Protein AF-0000000084726876 (afdb_homodimer)

Organism: NCBI:txid1227490

Foldseek 3Di:
DDPPAVVLCVLVVHDDWAWDDDDPFKTKTADPDDLDPLWMKMFTSDFDQELVPDPPVNVVVRVVVVVVSVVVCCVVPVAPDWDKDWDGDPPNPDHRGGIMIIDRDHPPSPDDDDDDDDDDDPVNVVVVVVVVVVVD/DDPPAVVLCVLVVHDDFAWDDDDPFKTKTADPDDLDPLWMKMFTSDFDQELVPDPPVNVVVRVVVVVVSLVVCCVVPVAPDWDKDWDGDPPNPDHRGGIMIIDRDHPPSPDDDDDDDDDDDPVNVVVVVVVVVVVD

Solvent-accessible surface area (backbone atoms only — not comparable to full-atom values): 14520 Å² total; per-residue (Å²): 120,51,94,90,33,73,64,43,34,44,64,72,70,36,77,92,64,36,58,50,44,77,58,92,46,19,39,27,26,45,42,62,53,25,52,42,77,75,20,26,36,40,24,50,56,59,80,35,61,40,57,65,78,39,58,68,70,51,38,50,39,34,53,52,48,48,28,52,50,51,54,8,44,40,72,59,63,62,50,60,28,39,38,37,37,36,56,26,52,85,72,55,68,89,67,80,50,31,50,34,42,38,32,53,31,50,99,81,56,74,66,46,75,47,64,64,60,43,79,52,53,68,68,59,40,45,54,50,21,50,49,29,38,73,52,97,119,52,94,90,33,72,64,42,34,44,65,73,70,36,76,93,64,37,59,48,47,74,57,91,46,19,39,29,27,47,42,62,54,25,51,41,78,75,20,26,37,37,25,50,57,60,78,36,61,41,57,64,80,38,59,66,71,52,39,50,40,34,53,50,48,49,29,51,50,50,53,7,43,40,72,59,63,62,51,61,28,38,38,38,38,36,56,25,51,84,73,55,68,88,66,80,50,31,49,35,42,38,32,51,31,52,98,82,58,73,68,45,72,47,64,66,62,42,78,53,53,68,68,59,40,45,53,51,22,50,49,28,38,74,51,96

InterPro domains:
  IPR001310 Histidine triad (HIT) protein [PR00332] (6-22)
  IPR001310 Histidine triad (HIT) protein [PR00332] (27-45)
  IPR001310 Histidine triad (HIT) protein [PR00332] (93-103)
  IPR001310 Histidine triad (HIT) protein [PTHR46648] (2-135)
  IPR011146 HIT-like domain [PF01230] (18-106)
  IPR011146 HIT-like domain [PS51084] (6-112)
  IPR036265 HIT-like superfamily [G3DSA:3.30.428.10] (1-136)
  IPR036265 HIT-like superfamily [SSF54197] (3-134)

Structure (mmCIF, N/CA/C/O backbone):
data_AF-0000000084726876-model_v1
#
loop_
_entity.id
_entity.type
_entity.pdbx_description
1 polymer 'Histidine triad (HIT) protein'
#
loop_
_atom_site.group_PDB
_atom_site.id
_atom_site.type_symbol
_atom_site.label_atom_id
_atom_site.label_alt_id
_atom_site.label_comp_id
_atom_site.label_asym_id
_atom_site.label_entity_id
_atom_site.label_seq_id
_atom_site.pdbx_PDB_ins_code
_atom_site.Cartn_x
_atom_site.Cartn_y
_atom_site.Cartn_z
_atom_site.occupancy
_atom_site.B_iso_or_equiv
_atom_site.auth_seq_id
_atom_site.auth_comp_id
_atom_site.auth_asym_id
_atom_site.auth_atom_id
_atom_site.pdbx_PDB_model_num
ATOM 1 N N . MET A 1 1 ? 15.859 -7.777 -17.469 1 83.38 1 MET A N 1
ATOM 2 C CA . MET A 1 1 ? 15.695 -8.922 -16.578 1 83.38 1 MET A CA 1
ATOM 3 C C . MET A 1 1 ? 17.031 -9.305 -15.945 1 83.38 1 MET A C 1
ATOM 5 O O . MET A 1 1 ? 18.078 -9.141 -16.562 1 83.38 1 MET A O 1
ATOM 9 N N . GLU A 1 2 ? 16.859 -9.727 -14.633 1 87.69 2 GLU A N 1
ATOM 10 C CA . GLU A 1 2 ? 18.062 -10.117 -13.914 1 87.69 2 GLU A CA 1
ATOM 11 C C . GLU A 1 2 ? 18.125 -11.625 -13.695 1 87.69 2 GLU A C 1
ATOM 13 O O . GLU A 1 2 ? 17.109 -12.25 -13.367 1 87.69 2 GLU A O 1
ATOM 18 N N . ALA A 1 3 ? 19.219 -12.328 -13.945 1 83.38 3 ALA A N 1
ATOM 19 C CA . ALA A 1 3 ? 19.391 -13.781 -13.977 1 83.38 3 ALA A CA 1
ATOM 20 C C . ALA A 1 3 ? 19.078 -14.398 -12.617 1 83.38 3 ALA A C 1
ATOM 22 O O . ALA A 1 3 ? 18.516 -15.492 -12.539 1 83.38 3 ALA A O 1
ATOM 23 N N . ASP A 1 4 ? 19.344 -13.711 -11.523 1 90.12 4 ASP A N 1
ATOM 24 C CA . ASP A 1 4 ? 19.156 -14.312 -10.203 1 90.12 4 ASP A CA 1
ATOM 25 C C . ASP A 1 4 ? 17.984 -13.672 -9.469 1 90.12 4 ASP A C 1
ATOM 27 O O . ASP A 1 4 ? 18 -13.562 -8.242 1 90.12 4 ASP A O 1
ATOM 31 N N . CYS A 1 5 ? 17.047 -13.383 -10.266 1 93.75 5 CYS A N 1
ATOM 32 C CA . CYS A 1 5 ? 15.828 -12.805 -9.688 1 93.75 5 CYS A CA 1
ATOM 33 C C . CYS A 1 5 ? 14.625 -13.703 -9.945 1 93.75 5 CYS A C 1
ATOM 35 O O . CYS A 1 5 ? 14.188 -13.844 -11.094 1 93.75 5 CYS A O 1
ATOM 37 N N . PRO A 1 6 ? 14.086 -14.336 -8.883 1 93.94 6 PRO A N 1
ATOM 38 C CA . PRO A 1 6 ? 12.977 -15.266 -9.07 1 93.94 6 PRO A CA 1
ATOM 39 C C . PRO A 1 6 ? 11.758 -14.617 -9.719 1 93.94 6 PRO A C 1
ATOM 41 O O . PRO A 1 6 ? 11.039 -15.266 -10.477 1 93.94 6 PRO A O 1
ATOM 44 N N . PHE A 1 7 ? 11.547 -13.383 -9.523 1 96.12 7 PHE A N 1
ATOM 45 C CA . PHE A 1 7 ? 10.391 -12.711 -10.102 1 96.12 7 PHE A CA 1
ATOM 46 C C . PHE A 1 7 ? 10.617 -12.422 -11.586 1 96.12 7 PHE A C 1
ATOM 48 O O . PHE A 1 7 ? 9.672 -12.469 -12.375 1 96.12 7 PHE A O 1
ATOM 55 N N . CYS A 1 8 ? 11.836 -12.102 -11.922 1 96.44 8 CYS A N 1
ATOM 56 C CA . CYS A 1 8 ? 12.148 -11.992 -13.344 1 96.44 8 CYS A CA 1
ATOM 57 C C . CYS A 1 8 ? 11.891 -13.312 -14.062 1 96.44 8 CYS A C 1
ATOM 59 O O . CYS A 1 8 ? 11.438 -13.32 -15.203 1 96.44 8 CYS A O 1
ATOM 61 N N . GLU A 1 9 ? 12.219 -14.359 -13.352 1 95.62 9 GLU A N 1
ATOM 62 C CA . GLU A 1 9 ? 11.969 -15.68 -13.93 1 95.62 9 GLU A CA 1
ATOM 63 C C . GLU A 1 9 ? 10.477 -15.898 -14.18 1 95.62 9 GLU A C 1
ATOM 65 O O . GLU A 1 9 ? 10.094 -16.422 -15.227 1 95.62 9 GLU A O 1
ATOM 70 N N . ILE A 1 10 ? 9.719 -15.531 -13.289 1 95.56 10 ILE A N 1
ATOM 71 C CA . ILE A 1 10 ? 8.273 -15.656 -13.414 1 95.56 10 ILE A CA 1
ATOM 72 C C . ILE A 1 10 ? 7.781 -14.812 -14.586 1 95.56 10 ILE A C 1
ATOM 74 O O . ILE A 1 10 ? 6.969 -15.266 -15.398 1 95.56 10 ILE A O 1
ATOM 78 N N . VAL A 1 11 ? 8.25 -13.57 -14.711 1 96.06 11 VAL A N 1
ATOM 79 C CA . VAL A 1 11 ? 7.859 -12.672 -15.797 1 96.06 11 VAL A CA 1
ATOM 80 C C . VAL A 1 11 ? 8.188 -13.312 -17.141 1 96.06 11 VAL A C 1
ATOM 82 O O . VAL A 1 11 ? 7.398 -13.227 -18.094 1 96.06 11 VAL A O 1
ATOM 85 N N . ALA A 1 12 ? 9.297 -13.992 -17.188 1 94.56 12 ALA A N 1
ATOM 86 C CA . ALA A 1 12 ? 9.773 -14.586 -18.438 1 94.56 12 ALA A CA 1
ATOM 87 C C . ALA A 1 12 ? 9.039 -15.883 -18.734 1 94.56 12 ALA A C 1
ATOM 89 O O . ALA A 1 12 ? 9.266 -16.5 -19.781 1 94.56 12 ALA A O 1
ATOM 90 N N . GLY A 1 13 ? 8.141 -16.234 -17.922 1 90.12 13 GLY A N 1
ATOM 91 C CA . GLY A 1 13 ? 7.383 -17.453 -18.125 1 90.12 13 GLY A CA 1
ATOM 92 C C . GLY A 1 13 ? 8.031 -18.672 -17.516 1 90.12 13 GLY A C 1
ATOM 93 O O . GLY A 1 13 ? 7.602 -19.797 -17.766 1 90.12 13 GLY A O 1
ATOM 94 N N . GLY A 1 14 ? 9.102 -18.297 -16.844 1 81.69 14 GLY A N 1
ATOM 95 C CA . GLY A 1 14 ? 9.766 -19.359 -16.094 1 81.69 14 GLY A CA 1
ATOM 96 C C . GLY A 1 14 ? 9.32 -19.438 -14.656 1 81.69 14 GLY A C 1
ATOM 97 O O . GLY A 1 14 ? 8.688 -18.516 -14.133 1 81.69 14 GLY A O 1
ATOM 98 N N . GLY A 1 15 ? 9.297 -20.641 -14.031 1 79.81 15 GLY A N 1
ATOM 99 C CA . GLY A 1 15 ? 8.938 -20.844 -12.633 1 79.81 15 GLY A CA 1
ATOM 100 C C . GLY A 1 15 ? 7.527 -21.359 -12.445 1 79.81 15 GLY A C 1
ATOM 101 O O . GLY A 1 15 ? 6.75 -21.438 -13.406 1 79.81 15 GLY A O 1
ATOM 102 N N . ASP A 1 16 ? 7.309 -21.688 -11.219 1 86.5 16 ASP A N 1
ATOM 103 C CA . ASP A 1 16 ? 6.004 -22.25 -10.867 1 86.5 16 ASP A CA 1
ATOM 104 C C . ASP A 1 16 ? 5.156 -21.219 -10.117 1 86.5 16 ASP A C 1
ATOM 106 O O . ASP A 1 16 ? 5.273 -21.078 -8.898 1 86.5 16 ASP A O 1
ATOM 110 N N . ALA A 1 17 ? 4.617 -20.234 -10.852 1 93.94 17 ALA A N 1
ATOM 111 C CA . ALA A 1 17 ? 3.748 -19.266 -10.195 1 93.94 17 ALA A CA 1
ATOM 112 C C . ALA A 1 17 ? 2.301 -19.422 -10.648 1 93.94 17 ALA A C 1
ATOM 114 O O . ALA A 1 17 ? 2.039 -19.641 -11.836 1 93.94 17 ALA A O 1
ATOM 115 N N . ALA A 1 18 ? 1.41 -19.438 -9.734 1 97.06 18 ALA A N 1
ATOM 116 C CA . ALA A 1 18 ? -0.014 -19.422 -10.055 1 97.06 18 ALA A CA 1
ATOM 117 C C . ALA A 1 18 ? -0.471 -18.031 -10.445 1 97.06 18 ALA A C 1
ATOM 119 O O . ALA A 1 18 ? -0.991 -17.281 -9.609 1 97.06 18 ALA A O 1
ATOM 120 N N . GLU A 1 19 ? -0.332 -17.766 -11.719 1 97.25 19 GLU A N 1
ATOM 121 C CA . GLU A 1 19 ? -0.628 -16.422 -12.242 1 97.25 19 GLU A CA 1
ATOM 122 C C . GLU A 1 19 ? -2.131 -16.172 -12.281 1 97.25 19 GLU A C 1
ATOM 124 O O . GLU A 1 19 ? -2.906 -17.047 -12.656 1 97.25 19 GLU A O 1
ATOM 129 N N . VAL A 1 20 ? -2.488 -14.922 -11.969 1 98.06 20 VAL A N 1
ATOM 130 C CA . VAL A 1 20 ? -3.918 -14.625 -11.953 1 98.06 20 VAL A CA 1
ATOM 131 C C . VAL A 1 20 ? -4.223 -13.461 -12.891 1 98.06 20 VAL A C 1
ATOM 133 O O . VAL A 1 20 ? -5.383 -13.227 -13.242 1 98.06 20 VAL A O 1
ATOM 136 N N . TYR A 1 21 ? -3.273 -12.758 -13.281 1 97.75 21 TYR A N 1
ATOM 137 C CA . TYR A 1 21 ? -3.475 -11.602 -14.141 1 97.75 21 TYR A CA 1
ATOM 138 C C . TYR A 1 21 ? -2.166 -11.172 -14.797 1 97.75 21 TYR A C 1
ATOM 140 O O . TYR A 1 21 ? -1.102 -11.25 -14.18 1 97.75 21 TYR A O 1
ATOM 148 N N . ARG A 1 22 ? -2.293 -10.68 -16.078 1 97.06 22 ARG A N 1
ATOM 149 C CA . AR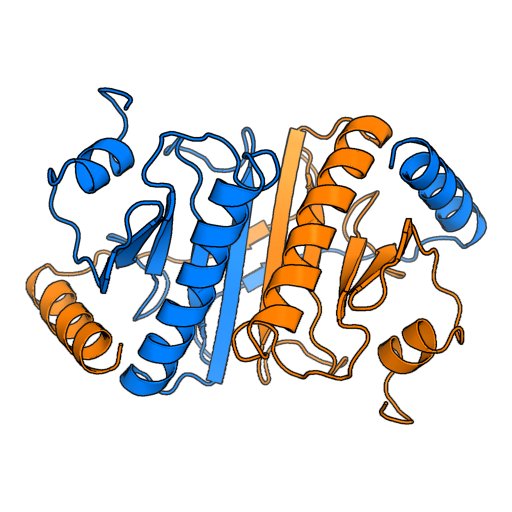G A 1 22 ? -1.098 -10.203 -16.781 1 97.06 22 ARG A CA 1
ATOM 150 C C . ARG A 1 22 ? -1.449 -9.125 -17.797 1 97.06 22 ARG A C 1
ATOM 152 O O . ARG A 1 22 ? -2.455 -9.234 -18.5 1 97.06 22 ARG A O 1
ATOM 159 N N . THR A 1 23 ? -0.717 -8.117 -17.812 1 96.62 23 THR A N 1
ATOM 160 C CA . THR A 1 23 ? -0.646 -7.145 -18.906 1 96.62 23 THR A CA 1
ATOM 161 C C . THR A 1 23 ? 0.78 -7.023 -19.422 1 96.62 23 THR A C 1
ATOM 163 O O . THR A 1 23 ? 1.676 -7.742 -18.984 1 96.62 23 THR A O 1
ATOM 166 N N . ASP A 1 24 ? 0.979 -6.121 -20.375 1 96.31 24 ASP A N 1
ATOM 167 C CA . ASP A 1 24 ? 2.324 -5.898 -20.906 1 96.31 24 ASP A CA 1
ATOM 168 C C . ASP A 1 24 ? 3.248 -5.34 -19.828 1 96.31 24 ASP A C 1
ATOM 170 O O . ASP A 1 24 ? 4.457 -5.586 -19.844 1 96.31 24 ASP A O 1
ATOM 174 N N . GLU A 1 25 ? 2.736 -4.699 -18.797 1 96.81 25 GLU A N 1
ATOM 175 C CA . GLU A 1 25 ? 3.58 -3.924 -17.891 1 96.81 25 GLU A CA 1
ATOM 176 C C . GLU A 1 25 ? 3.518 -4.477 -16.469 1 96.81 25 GLU A C 1
ATOM 178 O O . GLU A 1 25 ? 4.328 -4.105 -15.617 1 96.81 25 GLU A O 1
ATOM 183 N N . ALA A 1 26 ? 2.562 -5.379 -16.188 1 97.62 26 ALA A N 1
ATOM 184 C CA . ALA A 1 26 ? 2.412 -5.902 -14.836 1 97.62 26 ALA A CA 1
ATOM 185 C C . ALA A 1 26 ? 1.937 -7.352 -14.859 1 97.62 26 ALA A C 1
ATOM 187 O O . ALA A 1 26 ? 1.205 -7.758 -15.766 1 97.62 26 ALA A O 1
ATOM 188 N N . VAL A 1 27 ? 2.395 -8.062 -13.867 1 97.81 27 VAL A N 1
ATOM 189 C CA . VAL A 1 27 ? 1.917 -9.43 -13.672 1 97.81 27 VAL A CA 1
ATOM 190 C C . VAL A 1 27 ? 1.547 -9.648 -12.211 1 97.81 27 VAL A C 1
ATOM 192 O O . VAL A 1 27 ? 2.162 -9.062 -11.312 1 97.81 27 VAL A O 1
ATOM 195 N N . ALA A 1 28 ? 0.474 -10.422 -12.016 1 98.31 28 ALA A N 1
ATOM 196 C CA . ALA A 1 28 ? 0.017 -10.789 -10.68 1 98.31 28 ALA A CA 1
ATOM 197 C C . ALA A 1 28 ? -0.039 -12.305 -10.508 1 98.31 28 ALA A C 1
ATOM 199 O O . ALA A 1 28 ? -0.45 -13.016 -11.43 1 98.31 28 ALA A O 1
ATOM 200 N N . PHE A 1 29 ? 0.391 -12.789 -9.359 1 98.31 29 PHE A N 1
ATOM 201 C CA . PHE A 1 29 ? 0.394 -14.219 -9.07 1 98.31 29 PHE A CA 1
ATOM 202 C C . PHE A 1 29 ? 0.268 -14.469 -7.574 1 98.31 29 PHE A C 1
ATOM 204 O O . PHE A 1 29 ? 0.587 -13.594 -6.766 1 98.31 29 PHE A O 1
ATOM 211 N N . LEU A 1 30 ? -0.229 -15.695 -7.246 1 98.25 30 LEU A N 1
ATOM 212 C CA . LEU A 1 30 ? -0.369 -16.047 -5.836 1 98.25 30 LEU A CA 1
ATOM 213 C C . LEU A 1 30 ? 0.997 -16.234 -5.184 1 98.25 30 LEU A C 1
ATOM 215 O O . LEU A 1 30 ? 1.896 -16.828 -5.777 1 98.25 30 LEU A O 1
ATOM 219 N N . ASP A 1 31 ? 1.152 -15.648 -3.984 1 97.06 31 ASP A N 1
ATOM 220 C CA . ASP A 1 31 ? 2.393 -15.867 -3.246 1 97.06 31 ASP A CA 1
ATOM 221 C C . ASP A 1 31 ? 2.59 -17.344 -2.932 1 97.06 31 ASP A C 1
ATOM 223 O O . ASP A 1 31 ? 1.649 -18.031 -2.523 1 97.06 31 ASP A O 1
ATOM 227 N N . ALA A 1 32 ? 3.768 -17.781 -3.107 1 95.31 32 ALA A N 1
ATOM 228 C CA . ALA A 1 32 ? 4.074 -19.188 -2.852 1 95.31 32 ALA A CA 1
ATOM 229 C C . ALA A 1 32 ? 4.027 -19.484 -1.357 1 95.31 32 ALA A C 1
ATOM 231 O O . ALA A 1 32 ? 3.824 -20.641 -0.962 1 95.31 32 ALA A O 1
ATOM 232 N N . SER A 1 33 ? 4.277 -18.562 -0.51 1 95.25 33 SER A N 1
ATOM 233 C CA . SER A 1 33 ? 4.199 -18.641 0.945 1 95.25 33 SER A CA 1
ATOM 234 C C . SER A 1 33 ? 3.24 -17.594 1.506 1 95.25 33 SER A C 1
ATOM 236 O O . SER A 1 33 ? 3.648 -16.719 2.26 1 95.25 33 SER A O 1
ATOM 238 N N . PRO A 1 34 ? 1.946 -17.828 1.29 1 96.75 34 PRO A N 1
ATOM 239 C CA . PRO A 1 34 ? 0.954 -16.797 1.603 1 96.75 34 PRO A CA 1
ATOM 240 C C . PRO A 1 34 ? 0.721 -16.641 3.104 1 96.75 34 PRO A C 1
ATOM 242 O O . PRO A 1 34 ? 0.811 -17.625 3.852 1 96.75 34 PRO A O 1
ATOM 245 N N . ALA A 1 35 ? 0.502 -15.375 3.48 1 95.94 35 ALA A N 1
ATOM 246 C CA . ALA A 1 35 ? 0.075 -15.094 4.848 1 95.94 35 ALA A CA 1
ATOM 247 C C . ALA A 1 35 ? -1.397 -15.438 5.047 1 95.94 35 ALA A C 1
ATOM 249 O O . ALA A 1 35 ? -1.815 -15.797 6.148 1 95.94 35 ALA A O 1
ATOM 250 N N . VAL A 1 36 ? -2.158 -15.273 4.031 1 96 36 VAL A N 1
ATOM 251 C CA . VAL A 1 36 ? -3.588 -15.562 4.02 1 96 36 VAL A CA 1
ATOM 252 C C . VAL A 1 36 ? -3.986 -16.141 2.662 1 96 36 VAL A C 1
ATOM 254 O O . VAL A 1 36 ? -3.264 -15.977 1.676 1 96 36 VAL A O 1
ATOM 257 N N . ASP A 1 37 ? -5.148 -16.766 2.684 1 94.38 37 ASP A N 1
ATOM 258 C CA . ASP A 1 37 ? -5.672 -17.266 1.414 1 94.38 37 ASP A CA 1
ATOM 259 C C . ASP A 1 37 ? -5.871 -16.125 0.418 1 94.38 37 ASP A C 1
ATOM 261 O O . ASP A 1 37 ? -6.477 -15.102 0.75 1 94.38 37 ASP A O 1
ATOM 265 N N . GLY A 1 38 ? -5.34 -16.281 -0.803 1 96.94 38 GLY A N 1
ATOM 266 C CA . GLY A 1 38 ? -5.504 -15.281 -1.841 1 96.94 38 GLY A CA 1
ATOM 267 C C . GLY A 1 38 ? -4.414 -14.227 -1.834 1 96.94 38 GLY A C 1
ATOM 268 O O . GLY A 1 38 ? -4.41 -13.32 -2.674 1 96.94 38 GLY A O 1
ATOM 269 N N . HIS A 1 39 ? -3.465 -14.352 -0.834 1 98.06 39 HIS A N 1
ATOM 270 C CA . HIS A 1 39 ? -2.32 -13.445 -0.837 1 98.06 39 HIS A CA 1
ATOM 271 C C . HIS A 1 39 ? -1.664 -13.391 -2.213 1 98.06 39 HIS A C 1
ATOM 273 O O . HIS A 1 39 ? -1.083 -14.383 -2.666 1 98.06 39 HIS A O 1
ATOM 279 N N . THR A 1 40 ? -1.772 -12.242 -2.834 1 98 40 THR A N 1
ATOM 280 C CA . THR A 1 40 ? -1.324 -12.07 -4.211 1 98 40 THR A CA 1
ATOM 281 C C . THR A 1 40 ? -0.213 -11.023 -4.289 1 98 40 THR A C 1
ATOM 283 O O . THR A 1 40 ? -0.275 -9.992 -3.619 1 98 40 THR A O 1
ATOM 286 N N . LEU A 1 41 ? 0.77 -11.328 -5.137 1 97.94 41 LEU A N 1
ATOM 287 C CA . LEU A 1 41 ? 1.825 -10.367 -5.449 1 97.94 41 LEU A CA 1
ATOM 288 C C . LEU A 1 41 ? 1.614 -9.766 -6.832 1 97.94 41 LEU A C 1
ATOM 290 O O . LEU A 1 41 ? 1.289 -10.477 -7.785 1 97.94 41 LEU A O 1
ATOM 294 N N . VAL A 1 42 ? 1.713 -8.438 -6.922 1 98.12 42 VAL A N 1
ATOM 295 C CA . VAL A 1 42 ? 1.688 -7.723 -8.195 1 98.12 42 VAL A CA 1
ATOM 296 C C . VAL A 1 42 ? 3.051 -7.082 -8.453 1 98.12 42 VAL A C 1
ATOM 298 O O . VAL A 1 42 ? 3.578 -6.363 -7.602 1 98.12 42 VAL A O 1
ATOM 301 N N . ILE A 1 43 ? 3.602 -7.359 -9.648 1 98 43 ILE A N 1
ATOM 302 C CA . ILE A 1 43 ? 4.957 -6.895 -9.938 1 98 43 ILE A CA 1
ATOM 303 C C . ILE A 1 43 ? 5.008 -6.27 -11.328 1 98 43 ILE A C 1
ATOM 305 O O . ILE A 1 43 ? 4.199 -6.605 -12.195 1 98 43 ILE A O 1
ATOM 309 N N . PRO A 1 44 ? 5.918 -5.25 -11.531 1 97.88 44 PRO A N 1
ATOM 310 C CA . PRO A 1 44 ? 6.184 -4.824 -12.906 1 97.88 44 PRO A CA 1
ATOM 311 C C . PRO A 1 44 ? 6.863 -5.91 -13.742 1 97.88 44 PRO A C 1
ATOM 313 O O . PRO A 1 44 ? 7.602 -6.734 -13.195 1 97.88 44 PRO A O 1
ATOM 316 N N . THR A 1 45 ? 6.633 -5.875 -15.055 1 97.25 45 THR A N 1
ATOM 317 C CA . THR A 1 45 ? 7.258 -6.867 -15.922 1 97.25 45 THR A CA 1
ATOM 318 C C . THR A 1 45 ? 8.727 -6.527 -16.156 1 97.25 45 THR A C 1
ATOM 320 O O . THR A 1 45 ? 9.5 -7.371 -16.625 1 97.25 45 THR A O 1
ATOM 323 N N . SER A 1 46 ? 9.062 -5.25 -15.922 1 96.38 46 SER A N 1
ATOM 324 C CA . SER A 1 46 ? 10.477 -4.875 -15.914 1 96.38 46 SER A CA 1
ATOM 325 C C . SER A 1 46 ? 11.062 -4.965 -14.516 1 96.38 46 SER A C 1
ATOM 327 O O . SER A 1 46 ? 10.375 -4.699 -13.523 1 96.38 46 SER A O 1
ATOM 329 N N . HIS A 1 47 ? 12.344 -5.363 -14.461 1 95.56 47 HIS A N 1
ATOM 330 C CA . HIS A 1 47 ? 13 -5.41 -13.156 1 95.56 47 HIS A CA 1
ATOM 331 C C . HIS A 1 47 ? 13.203 -4.008 -12.594 1 95.56 47 HIS A C 1
ATOM 333 O O . HIS A 1 47 ? 13.891 -3.186 -13.203 1 95.56 47 HIS A O 1
ATOM 339 N N . ARG A 1 48 ? 12.492 -3.768 -11.516 1 92.88 48 ARG A N 1
ATOM 340 C CA . ARG A 1 48 ? 12.617 -2.533 -10.75 1 92.88 48 ARG A CA 1
ATOM 341 C C . ARG A 1 48 ? 12.836 -2.828 -9.266 1 92.88 48 ARG A C 1
ATOM 343 O O . ARG A 1 48 ? 12.289 -3.795 -8.734 1 92.88 48 ARG A O 1
ATOM 350 N N . GLU A 1 49 ? 13.57 -1.947 -8.664 1 89.12 49 GLU A N 1
ATOM 351 C CA . GLU A 1 49 ? 13.82 -2.158 -7.242 1 89.12 49 GLU A CA 1
ATOM 352 C C . GLU A 1 49 ? 12.734 -1.508 -6.387 1 89.12 49 GLU A C 1
ATOM 354 O O . GLU A 1 49 ? 12.469 -1.959 -5.273 1 89.12 49 GLU A O 1
ATOM 359 N N . GLU A 1 50 ? 12.219 -0.405 -6.891 1 88.94 50 GLU A N 1
ATOM 360 C CA . GLU A 1 50 ? 11.234 0.357 -6.129 1 88.94 50 GLU A CA 1
ATOM 361 C C . GLU A 1 50 ? 10.094 0.837 -7.023 1 88.94 50 GLU A C 1
ATOM 363 O O . GLU A 1 50 ? 10.336 1.379 -8.102 1 88.94 50 GLU A O 1
ATOM 368 N N . ILE A 1 51 ? 8.852 0.594 -6.469 1 90.38 51 ILE A N 1
ATOM 369 C CA . ILE A 1 51 ? 7.688 1.021 -7.234 1 90.38 51 ILE A CA 1
ATOM 370 C C . ILE A 1 51 ? 7.539 2.539 -7.148 1 90.38 51 ILE A C 1
ATOM 372 O O . ILE A 1 51 ? 7.191 3.191 -8.133 1 90.38 51 ILE A O 1
ATOM 376 N N . THR A 1 52 ? 7.777 3.111 -5.992 1 83.19 52 THR A N 1
ATOM 377 C CA . THR A 1 52 ? 7.508 4.52 -5.727 1 83.19 52 THR A CA 1
ATOM 378 C C . THR A 1 52 ? 8.336 5.414 -6.645 1 83.19 52 THR A C 1
ATOM 380 O O . THR A 1 52 ? 7.871 6.465 -7.086 1 83.19 52 THR A O 1
ATOM 383 N N . THR A 1 53 ? 9.492 4.945 -6.98 1 78.56 53 THR A N 1
ATOM 384 C CA . THR A 1 53 ? 10.383 5.773 -7.785 1 78.56 53 THR A CA 1
ATOM 385 C C . THR A 1 53 ? 10.438 5.266 -9.227 1 78.56 53 THR A C 1
ATOM 387 O O . THR A 1 53 ? 11.273 5.723 -10.016 1 78.56 53 THR A O 1
ATOM 390 N N . ALA A 1 54 ? 9.664 4.266 -9.539 1 87.88 54 ALA A N 1
ATOM 391 C CA . ALA A 1 54 ? 9.586 3.777 -10.914 1 87.88 54 ALA A CA 1
ATOM 392 C C . ALA A 1 54 ? 8.953 4.82 -11.828 1 87.88 54 ALA A C 1
ATOM 394 O O . ALA A 1 54 ? 8.266 5.73 -11.367 1 87.88 54 ALA A O 1
ATOM 395 N N . PRO A 1 55 ? 9.258 4.727 -13.156 1 89.88 55 PRO A N 1
ATOM 396 C CA . PRO A 1 55 ? 8.586 5.633 -14.094 1 89.88 55 PRO A CA 1
ATOM 397 C C . PRO A 1 55 ? 7.066 5.617 -13.93 1 89.88 55 PRO A C 1
ATOM 399 O O . PRO A 1 55 ? 6.484 4.582 -13.602 1 89.88 55 PRO A O 1
ATOM 402 N N . VAL A 1 56 ? 6.422 6.742 -14.227 1 89.69 56 VAL A N 1
ATOM 403 C CA . VAL A 1 56 ? 5 6.953 -13.992 1 89.69 56 VAL A CA 1
ATOM 404 C C . VAL A 1 56 ? 4.188 5.867 -14.703 1 89.69 56 VAL A C 1
ATOM 406 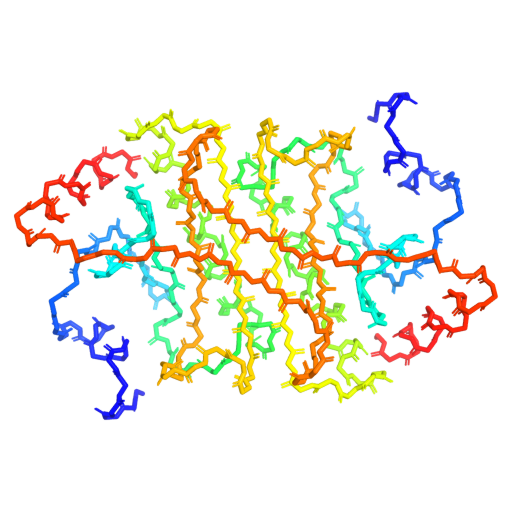O O . VAL A 1 56 ? 3.318 5.242 -14.094 1 89.69 56 VAL A O 1
ATOM 409 N N . PRO A 1 57 ? 4.52 5.555 -15.977 1 92.31 57 PRO A N 1
ATOM 410 C CA . PRO A 1 57 ? 3.719 4.523 -16.641 1 92.31 57 PRO A CA 1
ATOM 411 C C . PRO A 1 57 ? 3.807 3.166 -15.945 1 92.31 57 PRO A C 1
ATOM 413 O O . PRO A 1 57 ? 2.816 2.434 -15.883 1 92.31 57 PRO A O 1
ATOM 416 N N . THR A 1 58 ? 4.977 2.824 -15.43 1 93.94 58 THR A N 1
ATOM 417 C CA . THR A 1 58 ? 5.168 1.562 -14.719 1 93.94 58 THR A CA 1
ATOM 418 C C . THR A 1 58 ? 4.367 1.539 -13.422 1 93.94 58 THR A C 1
ATOM 420 O O . THR A 1 58 ? 3.66 0.57 -13.141 1 93.94 58 THR A O 1
ATOM 423 N N . ARG A 1 59 ? 4.457 2.586 -12.672 1 92.81 59 ARG A N 1
ATOM 424 C CA . ARG A 1 59 ? 3.725 2.701 -11.414 1 92.81 59 ARG A CA 1
ATOM 425 C C . ARG A 1 59 ? 2.221 2.588 -11.648 1 92.81 59 ARG A C 1
ATOM 427 O O . ARG A 1 59 ? 1.532 1.853 -10.938 1 92.81 59 ARG A O 1
ATOM 434 N N . GLN A 1 60 ? 1.776 3.279 -12.672 1 91.88 60 GLN A N 1
ATOM 435 C CA . GLN A 1 60 ? 0.352 3.268 -12.984 1 91.88 60 GLN A CA 1
ATOM 436 C C . GLN A 1 60 ? -0.114 1.865 -13.367 1 91.88 60 GLN A C 1
ATOM 438 O O . GLN A 1 60 ? -1.174 1.416 -12.93 1 91.88 60 GLN A O 1
ATOM 443 N N . ALA A 1 61 ? 0.646 1.216 -14.18 1 94.75 61 ALA A N 1
ATOM 444 C CA . ALA A 1 61 ? 0.285 -0.132 -14.609 1 94.75 61 ALA A CA 1
ATOM 445 C C . ALA A 1 61 ? 0.186 -1.081 -13.422 1 94.75 61 ALA A C 1
ATOM 447 O O . ALA A 1 61 ? -0.739 -1.893 -13.344 1 94.75 61 ALA A O 1
ATOM 448 N N . VAL A 1 62 ? 1.103 -0.978 -12.523 1 96.06 62 VAL A N 1
ATOM 449 C CA . VAL A 1 62 ? 1.136 -1.865 -11.367 1 96.06 62 VAL A CA 1
ATOM 450 C C . VAL A 1 62 ? -0.083 -1.607 -10.477 1 96.06 62 VAL A C 1
ATOM 452 O O . VAL A 1 62 ? -0.784 -2.545 -10.086 1 96.06 62 VAL A O 1
ATOM 455 N N . PHE A 1 63 ? -0.416 -0.426 -10.219 1 93.5 63 PHE A N 1
ATOM 456 C CA . PHE A 1 63 ? -1.503 -0.144 -9.289 1 93.5 63 PHE A CA 1
ATOM 457 C C . PHE A 1 63 ? -2.855 -0.342 -9.961 1 93.5 63 PHE A C 1
ATOM 459 O O . PHE A 1 63 ? -3.842 -0.677 -9.297 1 93.5 63 PHE A O 1
ATOM 466 N N . ASP A 1 64 ? -2.9 -0.148 -11.273 1 93.25 64 ASP A N 1
ATOM 467 C CA . ASP A 1 64 ? -4.098 -0.584 -11.992 1 93.25 64 ASP A CA 1
ATOM 468 C C . ASP A 1 64 ? -4.312 -2.088 -11.836 1 93.25 64 ASP A C 1
ATOM 470 O O . ASP A 1 64 ? -5.438 -2.539 -11.617 1 93.25 64 ASP A O 1
ATOM 474 N N . ALA A 1 65 ? -3.229 -2.809 -11.984 1 95.38 65 ALA A N 1
ATOM 475 C CA . ALA A 1 65 ? -3.303 -4.254 -11.805 1 95.38 65 ALA A CA 1
ATOM 476 C C . ALA A 1 65 ? -3.736 -4.609 -10.383 1 95.38 65 ALA A C 1
ATOM 478 O O . ALA A 1 65 ? -4.5 -5.555 -10.18 1 95.38 65 ALA A O 1
ATOM 479 N N . VAL A 1 66 ? -3.254 -3.885 -9.391 1 96.12 66 VAL A N 1
ATOM 480 C CA . VAL A 1 66 ? -3.662 -4.086 -8.008 1 96.12 66 VAL A CA 1
ATOM 481 C C . VAL A 1 66 ? -5.176 -3.939 -7.887 1 96.12 66 VAL A C 1
ATOM 483 O O . VAL A 1 66 ? -5.84 -4.758 -7.238 1 96.12 66 VAL A O 1
ATOM 486 N N . GLY A 1 67 ? -5.715 -2.885 -8.508 1 92.88 67 GLY A N 1
ATOM 487 C CA . GLY A 1 67 ? -7.16 -2.695 -8.5 1 92.88 67 GLY A CA 1
ATOM 488 C C . GLY A 1 67 ? -7.914 -3.854 -9.125 1 92.88 67 GLY A C 1
ATOM 489 O O . GLY A 1 67 ? -8.883 -4.352 -8.555 1 92.88 67 GLY A O 1
ATOM 490 N N . HIS A 1 68 ? -7.461 -4.25 -10.266 1 94 68 HIS A N 1
ATOM 491 C CA . HIS A 1 68 ? -8.102 -5.336 -10.992 1 94 68 HIS A CA 1
ATOM 492 C C . HIS A 1 68 ? -8.094 -6.625 -10.18 1 94 68 HIS A C 1
ATOM 494 O O . HIS A 1 68 ? -9.125 -7.293 -10.055 1 94 68 HIS A O 1
ATOM 500 N N . VAL A 1 69 ? -6.945 -6.938 -9.625 1 95.69 69 VAL A N 1
ATOM 501 C CA . VAL A 1 69 ? -6.781 -8.18 -8.875 1 95.69 69 VAL A CA 1
ATOM 502 C C . VAL A 1 69 ? -7.621 -8.117 -7.598 1 95.69 69 VAL A C 1
ATOM 504 O O . VAL A 1 69 ? -8.211 -9.125 -7.188 1 95.69 69 VAL A O 1
ATOM 507 N N . SER A 1 70 ? -7.66 -6.996 -6.973 1 94.75 70 SER A N 1
ATOM 508 C CA . SER A 1 70 ? -8.469 -6.836 -5.77 1 94.75 70 SER A CA 1
ATOM 509 C C . SER A 1 70 ? -9.945 -7.094 -6.051 1 94.75 70 SER A C 1
ATOM 511 O O . SER A 1 70 ? -10.625 -7.746 -5.262 1 94.75 70 SER A O 1
ATOM 513 N N . ASP A 1 71 ? -10.383 -6.613 -7.172 1 93.12 71 ASP A N 1
ATOM 514 C CA . ASP A 1 71 ? -11.773 -6.848 -7.562 1 93.12 71 ASP A CA 1
ATOM 515 C C . ASP A 1 71 ? -12.039 -8.336 -7.773 1 93.12 71 ASP A C 1
ATOM 517 O O . ASP A 1 71 ? -13.062 -8.859 -7.332 1 93.12 71 ASP A O 1
ATOM 521 N N . ALA A 1 72 ? -11.164 -8.969 -8.484 1 96.06 72 ALA A N 1
ATOM 522 C CA . ALA A 1 72 ? -11.312 -10.406 -8.742 1 96.06 72 ALA A CA 1
ATOM 523 C C . ALA A 1 72 ? -11.281 -11.203 -7.441 1 96.06 72 ALA A C 1
ATOM 525 O O . ALA A 1 72 ? -12.047 -12.148 -7.266 1 96.06 72 ALA A O 1
ATOM 526 N N . LEU A 1 73 ? -10.352 -10.844 -6.527 1 96.56 73 LEU A N 1
ATOM 527 C CA . LEU A 1 73 ? -10.242 -11.492 -5.227 1 96.56 73 LEU A CA 1
ATOM 528 C C . LEU A 1 73 ? -11.508 -11.297 -4.41 1 96.56 73 LEU A C 1
ATOM 530 O O . LEU A 1 73 ? -11.945 -12.211 -3.701 1 96.56 73 LEU A O 1
ATOM 534 N N . GLU A 1 74 ? -12.047 -10.094 -4.484 1 94.31 74 GLU A N 1
ATOM 535 C CA . GLU A 1 74 ? -13.297 -9.805 -3.789 1 94.31 74 GLU A CA 1
ATOM 536 C C . GLU A 1 74 ? -14.398 -10.773 -4.207 1 94.31 74 GLU A C 1
ATOM 538 O O . GLU A 1 74 ? -15.094 -11.328 -3.359 1 94.31 74 GLU A O 1
ATOM 543 N N . GLN A 1 75 ? -14.523 -10.93 -5.457 1 94.88 75 GLN A N 1
ATOM 544 C CA . GLN A 1 75 ? -15.562 -11.797 -5.992 1 94.88 75 GLN A CA 1
ATOM 545 C C . GLN A 1 75 ? -15.289 -13.266 -5.664 1 94.88 75 GLN A C 1
ATOM 547 O O . GLN A 1 75 ? -16.219 -14.031 -5.395 1 94.88 75 GLN A O 1
ATOM 552 N N . ALA A 1 76 ? -14.039 -13.633 -5.641 1 96.25 76 ALA A N 1
ATOM 553 C CA . ALA A 1 76 ? -13.648 -15.031 -5.484 1 96.25 76 ALA A CA 1
ATOM 554 C C . ALA A 1 76 ? -13.719 -15.453 -4.02 1 96.25 76 ALA A C 1
ATOM 556 O O . ALA A 1 76 ? -14.047 -16.609 -3.713 1 96.25 76 ALA A O 1
ATOM 557 N N . LEU A 1 77 ? -13.414 -14.531 -3.078 1 95.94 77 LEU A N 1
ATOM 558 C CA . LEU A 1 77 ? -13.172 -14.969 -1.708 1 95.94 77 LEU A CA 1
ATOM 559 C C . LEU A 1 77 ? -14.086 -14.234 -0.733 1 95.94 77 LEU A C 1
ATOM 561 O O . LEU A 1 77 ? -14.195 -14.625 0.431 1 95.94 77 LEU A O 1
ATOM 565 N N . ASP A 1 78 ? -14.703 -13.141 -1.143 1 94.12 78 ASP A N 1
ATOM 566 C CA . ASP A 1 78 ? -15.609 -12.344 -0.318 1 94.12 78 ASP A CA 1
ATOM 567 C C . ASP A 1 78 ? -14.969 -12.008 1.025 1 94.12 78 ASP A C 1
ATOM 569 O O . ASP A 1 78 ? -15.539 -12.297 2.08 1 94.12 78 ASP A O 1
ATOM 573 N N . PRO A 1 79 ? -13.82 -11.383 1 1 94.5 79 PRO A N 1
ATOM 574 C CA . PRO A 1 79 ? -13.148 -11.031 2.25 1 94.5 79 PRO A CA 1
ATOM 575 C C . PRO A 1 79 ? -13.836 -9.891 2.994 1 94.5 79 PRO A C 1
ATOM 577 O O . PRO A 1 79 ? -14.75 -9.258 2.453 1 94.5 79 PRO A O 1
ATOM 580 N N . ASP A 1 80 ? -13.391 -9.586 4.285 1 92.88 80 ASP A N 1
ATOM 581 C CA . ASP A 1 80 ? -13.898 -8.469 5.074 1 92.88 80 ASP A CA 1
ATOM 582 C C . ASP A 1 80 ? -13.258 -7.152 4.645 1 92.88 80 ASP A C 1
ATOM 584 O O . ASP A 1 80 ? -13.758 -6.078 4.977 1 92.88 80 ASP A O 1
ATOM 588 N N . GLY A 1 81 ? -12.188 -7.262 3.9 1 91.75 81 GLY A N 1
ATOM 589 C CA . GLY A 1 81 ? -11.414 -6.117 3.438 1 91.75 81 GLY A CA 1
ATOM 590 C C . GLY A 1 81 ? -10.102 -6.512 2.789 1 91.75 81 GLY A C 1
ATOM 591 O O . GLY A 1 81 ? -9.914 -7.668 2.406 1 91.75 81 GLY A O 1
ATOM 592 N N . PHE A 1 82 ? -9.289 -5.531 2.596 1 93.56 82 PHE A N 1
ATOM 593 C CA . PHE A 1 82 ? -7.984 -5.773 1.988 1 93.56 82 PHE A CA 1
ATOM 594 C C . PHE A 1 82 ? -6.895 -4.988 2.713 1 93.56 82 PHE A C 1
ATOM 596 O O . PHE A 1 82 ? -7.156 -3.916 3.26 1 93.56 82 PHE A O 1
ATOM 603 N N . SER A 1 83 ? -5.77 -5.547 2.783 1 94.75 83 SER A N 1
ATOM 604 C CA . SER A 1 83 ? -4.539 -4.805 3.033 1 94.75 83 SER A CA 1
ATOM 605 C C . SER A 1 83 ? -3.609 -4.852 1.827 1 94.75 83 SER A C 1
ATOM 607 O O . SER A 1 83 ? -3.355 -5.926 1.275 1 94.75 83 SER A O 1
ATOM 609 N N . VAL A 1 84 ? -3.188 -3.699 1.406 1 96.12 84 VAL A N 1
ATOM 610 C CA . VAL A 1 84 ? -2.227 -3.564 0.315 1 96.12 84 VAL A CA 1
ATOM 611 C C . VAL A 1 84 ? -0.969 -2.859 0.817 1 96.12 84 VAL A C 1
ATOM 613 O O . VAL A 1 84 ? -1.054 -1.82 1.478 1 96.12 84 VAL A O 1
ATOM 616 N N . PHE A 1 85 ? 0.207 -3.484 0.585 1 95.19 85 PHE A N 1
ATOM 617 C CA . PHE A 1 85 ? 1.396 -2.771 1.041 1 95.19 85 PHE A CA 1
ATOM 618 C C . PHE A 1 85 ? 2.609 -3.152 0.204 1 95.19 85 PHE A C 1
ATOM 620 O O . PHE A 1 85 ? 2.623 -4.207 -0.438 1 95.19 85 PHE A O 1
ATOM 627 N N . HIS A 1 86 ? 3.529 -2.334 0.138 1 94.88 86 HIS A N 1
ATOM 628 C CA . HIS A 1 86 ? 4.852 -2.572 -0.433 1 94.88 86 HIS A CA 1
ATOM 629 C C . HIS A 1 86 ? 5.926 -1.792 0.318 1 94.88 86 HIS A C 1
ATOM 631 O O . HIS A 1 86 ? 5.645 -0.74 0.896 1 94.88 86 HIS A O 1
ATOM 637 N N . THR A 1 87 ? 7.047 -2.396 0.401 1 93.06 87 THR A N 1
ATOM 638 C CA . THR A 1 87 ? 8.211 -1.825 1.076 1 93.06 87 THR A CA 1
ATOM 639 C C . THR A 1 87 ? 9.414 -1.78 0.138 1 93.06 87 THR A C 1
ATOM 641 O O . THR A 1 87 ? 9.547 -2.625 -0.75 1 93.06 87 THR A O 1
ATOM 644 N N . SER A 1 88 ? 10.195 -0.766 0.333 1 89.38 88 SER A N 1
ATOM 645 C CA . SER A 1 88 ? 11.383 -0.607 -0.502 1 89.38 88 SER A CA 1
ATOM 646 C C . SER A 1 88 ? 12.641 -0.48 0.347 1 89.38 88 SER A C 1
ATOM 648 O O . SER A 1 88 ? 12.562 -0.302 1.563 1 89.38 88 SER A O 1
ATOM 650 N N . GLY A 1 89 ? 13.789 -0.609 -0.405 1 85.25 89 GLY A N 1
ATOM 651 C CA . GLY A 1 89 ? 15.07 -0.439 0.27 1 85.25 89 GLY A CA 1
ATOM 652 C C . GLY A 1 89 ? 15.555 -1.703 0.954 1 85.25 89 GLY A C 1
ATOM 653 O O . GLY A 1 89 ? 15.133 -2.807 0.604 1 85.25 89 GLY A O 1
ATOM 654 N N . PRO A 1 90 ? 16.469 -1.548 1.838 1 82.19 90 PRO A N 1
ATOM 655 C CA . PRO A 1 90 ? 17.094 -2.707 2.469 1 82.19 90 PRO A CA 1
ATOM 656 C C . PRO A 1 90 ? 16.156 -3.455 3.412 1 82.19 90 PRO A C 1
ATOM 658 O O . PRO A 1 90 ? 16.531 -4.496 3.959 1 82.19 90 PRO A O 1
ATOM 661 N N . LEU A 1 91 ? 14.977 -2.963 3.484 1 79.94 91 LEU A N 1
ATOM 662 C CA . LEU A 1 91 ? 14 -3.555 4.398 1 79.94 91 LEU A CA 1
ATOM 663 C C . LEU A 1 91 ? 13.273 -4.723 3.742 1 79.94 91 LEU A C 1
ATOM 665 O O . LEU A 1 91 ? 12.633 -5.523 4.426 1 79.94 91 LEU A O 1
ATOM 669 N N . VAL A 1 92 ? 12.977 -4.785 2.449 1 72.69 92 VAL A N 1
ATOM 670 C CA . VAL A 1 92 ? 12.172 -5.746 1.697 1 72.69 92 VAL A CA 1
ATOM 671 C C . VAL A 1 92 ? 12.812 -7.133 1.781 1 72.69 92 VAL A C 1
ATOM 673 O O . VAL A 1 92 ? 12.117 -8.148 1.748 1 72.69 92 VAL A O 1
ATOM 676 N N . GLY A 1 93 ? 13.969 -7.391 2.324 1 71.88 93 GLY A N 1
ATOM 677 C CA . GLY A 1 93 ? 14.555 -8.703 2.521 1 71.88 93 GLY A CA 1
ATOM 678 C C . GLY A 1 93 ? 15.258 -9.242 1.283 1 71.88 93 GLY A C 1
ATOM 679 O O . GLY A 1 93 ? 16.062 -8.539 0.674 1 71.88 93 GLY A O 1
ATOM 680 N N . ARG A 1 94 ? 14.797 -10.547 0.729 1 77.19 94 ARG A N 1
ATOM 681 C CA . ARG A 1 94 ? 15.625 -11.383 -0.133 1 77.19 94 ARG A CA 1
ATOM 682 C C . ARG A 1 94 ? 15.344 -11.102 -1.604 1 77.19 94 ARG A C 1
ATOM 684 O O . ARG A 1 94 ? 16.188 -11.359 -2.465 1 77.19 94 ARG A O 1
ATOM 691 N N . ILE A 1 95 ? 14.094 -10.688 -1.957 1 88.5 95 ILE A N 1
ATOM 692 C CA . ILE A 1 95 ? 13.742 -10.5 -3.361 1 88.5 95 ILE A CA 1
ATOM 693 C C . ILE A 1 95 ? 13.906 -9.031 -3.742 1 88.5 95 ILE A C 1
ATOM 695 O O . ILE A 1 95 ? 13.203 -8.164 -3.215 1 88.5 95 ILE A O 1
ATOM 699 N N . ASP A 1 96 ? 14.836 -8.789 -4.625 1 89.38 96 ASP A N 1
ATOM 700 C CA . ASP A 1 96 ? 15.141 -7.43 -5.047 1 89.38 96 ASP A CA 1
ATOM 701 C C . ASP A 1 96 ? 14.336 -7.043 -6.285 1 89.38 96 ASP A C 1
ATOM 703 O O . ASP A 1 96 ? 14.906 -6.621 -7.293 1 89.38 96 ASP A O 1
ATOM 707 N N . HIS A 1 97 ? 13.156 -7.32 -6.406 1 95.12 97 HIS A N 1
ATOM 708 C CA . HIS A 1 97 ? 12.188 -6.938 -7.43 1 95.12 97 HIS A CA 1
ATOM 709 C C . HIS A 1 97 ? 10.93 -6.348 -6.805 1 95.12 97 HIS A C 1
ATOM 711 O O . HIS A 1 97 ? 10.266 -7 -6 1 95.12 97 HIS A O 1
ATOM 717 N N . ALA A 1 98 ? 10.727 -5.098 -7.211 1 95.31 98 ALA A N 1
ATOM 718 C CA . ALA A 1 98 ? 9.609 -4.371 -6.621 1 95.31 98 ALA A CA 1
ATOM 719 C C . ALA A 1 98 ? 8.312 -5.172 -6.73 1 95.31 98 ALA A C 1
ATOM 721 O O . ALA A 1 98 ? 8.039 -5.773 -7.77 1 95.31 98 ALA A O 1
ATOM 722 N N . HIS A 1 99 ? 7.57 -5.242 -5.621 1 96.81 99 HIS A N 1
ATOM 723 C CA . HIS A 1 99 ? 6.312 -5.98 -5.605 1 96.81 99 HIS A CA 1
ATOM 724 C C . HIS A 1 99 ? 5.344 -5.402 -4.574 1 96.81 99 HIS A C 1
ATOM 726 O O . HIS A 1 99 ? 5.77 -4.875 -3.545 1 96.81 99 HIS A O 1
ATOM 732 N N . VAL A 1 100 ? 4.129 -5.523 -4.906 1 97 100 VAL A N 1
ATOM 733 C CA . VAL A 1 100 ? 3.045 -5.09 -4.031 1 97 100 VAL A CA 1
ATOM 734 C C . VAL A 1 100 ? 2.291 -6.309 -3.502 1 97 100 VAL A C 1
ATOM 736 O O . VAL A 1 100 ? 1.93 -7.207 -4.27 1 97 100 VAL A O 1
ATOM 739 N N . HIS A 1 101 ? 2.107 -6.316 -2.195 1 97.12 101 HIS A N 1
ATOM 740 C CA . HIS A 1 101 ? 1.308 -7.359 -1.563 1 97.12 101 HIS A CA 1
ATOM 741 C C . HIS A 1 101 ? -0.165 -6.969 -1.509 1 97.12 101 HIS A C 1
ATOM 743 O O . HIS A 1 101 ? -0.504 -5.871 -1.053 1 97.12 101 HIS A O 1
ATOM 749 N N . VAL A 1 102 ? -0.987 -7.801 -1.987 1 97.19 102 VAL A N 1
ATOM 750 C CA . VAL A 1 102 ? -2.434 -7.676 -1.85 1 97.19 102 VAL A CA 1
ATOM 751 C C . VAL A 1 102 ? -2.971 -8.805 -0.974 1 97.19 102 VAL A C 1
ATOM 753 O O . VAL A 1 102 ? -2.902 -9.977 -1.351 1 97.19 102 VAL A O 1
ATOM 756 N N . LEU A 1 103 ? -3.512 -8.445 0.161 1 96.94 103 LEU A N 1
ATOM 757 C CA . LEU A 1 103 ? -3.969 -9.438 1.122 1 96.94 103 LEU A CA 1
ATOM 758 C C . LEU A 1 103 ? -5.469 -9.312 1.36 1 96.94 103 LEU A C 1
ATOM 760 O O . LEU A 1 103 ? -5.934 -8.328 1.938 1 96.94 103 LEU A O 1
ATOM 764 N N . PRO A 1 104 ? -6.254 -10.312 0.889 1 96 104 PRO A N 1
ATOM 765 C CA . PRO A 1 104 ? -7.621 -10.383 1.415 1 96 104 PRO A CA 1
ATOM 766 C C . PRO A 1 104 ? -7.66 -10.617 2.922 1 96 104 PRO A C 1
ATOM 768 O O . PRO A 1 104 ? -7.023 -11.555 3.422 1 96 104 PRO A O 1
ATOM 771 N N . ARG A 1 105 ? -8.398 -9.781 3.635 1 94.88 105 ARG A N 1
ATOM 772 C CA . ARG A 1 105 ? -8.328 -9.812 5.09 1 94.88 105 ARG A CA 1
ATOM 773 C C . ARG A 1 105 ? -9.625 -10.336 5.695 1 94.88 105 ARG A C 1
ATOM 775 O O . ARG A 1 105 ? -10.695 -10.18 5.109 1 94.88 105 ARG A O 1
ATOM 782 N N . SER A 1 106 ? -9.438 -10.961 6.812 1 91.5 106 SER A N 1
ATOM 783 C CA . SER A 1 106 ? -10.539 -11.359 7.68 1 91.5 106 SER A CA 1
ATOM 784 C C . SER A 1 106 ? -10.273 -10.969 9.125 1 91.5 106 SER A C 1
ATOM 786 O O . SER A 1 106 ? -9.133 -10.672 9.5 1 91.5 106 SER A O 1
ATOM 788 N N . GLY A 1 107 ? -11.289 -10.75 9.938 1 82.88 107 GLY A N 1
ATOM 789 C CA . GLY A 1 107 ? -11.148 -10.305 11.312 1 82.88 107 GLY A CA 1
ATOM 790 C C . GLY A 1 107 ? -10.164 -11.141 12.117 1 82.88 107 GLY A C 1
ATOM 791 O O . GLY A 1 107 ? -9.562 -10.656 13.07 1 82.88 107 GLY A O 1
ATOM 792 N N . ASP A 1 108 ? -9.922 -12.391 11.797 1 85.12 108 ASP A N 1
ATOM 793 C CA . ASP A 1 108 ? -9.07 -13.273 12.594 1 85.12 108 ASP A CA 1
ATOM 794 C C . ASP A 1 108 ? -7.945 -13.859 11.75 1 85.12 108 ASP A C 1
ATOM 796 O O . ASP A 1 108 ? -7.578 -15.031 11.914 1 85.12 108 ASP A O 1
ATOM 800 N N . ASP A 1 109 ? -7.32 -13.055 10.953 1 90.12 109 ASP A N 1
ATOM 801 C CA . ASP A 1 109 ? -6.352 -13.625 10.023 1 90.12 109 ASP A CA 1
ATOM 802 C C . ASP A 1 109 ? -4.941 -13.586 10.602 1 90.12 109 ASP A C 1
ATOM 804 O O . ASP A 1 109 ? -3.988 -14.039 9.961 1 90.12 109 ASP A O 1
ATOM 808 N N . GLY A 1 110 ? -4.727 -13.047 11.789 1 89.06 110 GLY A N 1
ATOM 809 C CA . GLY A 1 110 ? -3.449 -13.086 12.484 1 89.06 110 GLY A CA 1
ATOM 810 C C . GLY A 1 110 ? -2.447 -12.078 11.953 1 89.06 110 GLY A C 1
ATOM 811 O O . GLY A 1 110 ? -1.291 -12.062 12.375 1 89.06 110 GLY A O 1
ATOM 812 N N . ILE A 1 111 ? -2.793 -11.344 10.992 1 89.56 111 ILE A N 1
ATOM 813 C CA . ILE A 1 111 ? -1.909 -10.305 10.477 1 89.56 111 ILE A CA 1
ATOM 814 C C . ILE A 1 111 ? -1.896 -9.109 11.43 1 89.56 111 ILE A C 1
ATOM 816 O O . ILE A 1 111 ? -2.951 -8.656 11.875 1 89.56 111 ILE A O 1
ATOM 820 N N . SER A 1 112 ? -0.723 -8.688 11.719 1 87.38 112 SER A N 1
ATOM 821 C CA . SER A 1 112 ? -0.6 -7.562 12.633 1 87.38 112 SER A CA 1
ATOM 822 C C . SER A 1 112 ? 0.388 -6.523 12.109 1 87.38 112 SER A C 1
ATOM 824 O O . SER A 1 112 ? 1.411 -6.879 11.516 1 87.38 112 SER A O 1
ATOM 826 N N . LEU A 1 113 ? 0.095 -5.305 12.25 1 85.44 113 LEU A N 1
ATOM 827 C CA . LEU A 1 113 ? 0.956 -4.152 12.008 1 85.44 113 LEU A CA 1
ATOM 828 C C . LEU A 1 113 ? 1.064 -3.283 13.258 1 85.44 113 LEU A C 1
ATOM 830 O O . LEU A 1 113 ? 0.049 -2.887 13.836 1 85.44 113 LEU A O 1
ATOM 834 N N . SER A 1 114 ? 2.246 -3.164 13.664 1 86.69 114 SER A N 1
ATOM 835 C CA . SER A 1 114 ? 2.482 -2.33 14.836 1 86.69 114 SER A CA 1
ATOM 836 C C . SER A 1 114 ? 3.197 -1.036 14.461 1 86.69 114 SER A C 1
ATOM 838 O O . SER A 1 114 ? 4.293 -1.068 13.898 1 86.69 114 SER A O 1
ATOM 840 N N . LEU A 1 115 ? 2.541 0.043 14.648 1 88.94 115 LEU A N 1
ATOM 841 C CA . LEU A 1 115 ? 3.051 1.397 14.461 1 88.94 115 LEU A CA 1
ATOM 842 C C . LEU A 1 115 ? 2.928 2.207 15.742 1 88.94 115 LEU A C 1
ATOM 844 O O . LEU A 1 115 ? 1.826 2.609 16.125 1 88.94 115 LEU A O 1
ATOM 848 N N . GLU A 1 116 ? 3.998 2.229 16.5 1 87.75 116 GLU A N 1
ATOM 849 C CA . GLU A 1 116 ? 3.918 3.133 17.656 1 87.75 116 GLU A CA 1
ATOM 850 C C . GLU A 1 116 ? 3.762 4.582 17.203 1 87.75 116 GLU A C 1
ATOM 852 O O . GLU A 1 116 ? 4.551 5.074 16.391 1 87.75 116 GLU A O 1
ATOM 857 N N . ARG A 1 117 ? 2.73 5.223 17.75 1 91.44 117 ARG A N 1
ATOM 858 C CA . ARG A 1 117 ? 2.387 6.57 17.312 1 91.44 117 ARG A CA 1
ATOM 859 C C . ARG A 1 117 ? 2.572 7.582 18.438 1 91.44 117 ARG A C 1
ATOM 861 O O . ARG A 1 117 ? 2.398 7.25 19.609 1 91.44 117 ARG A O 1
ATOM 868 N N . ASP A 1 118 ? 3.029 8.758 17.969 1 90.44 118 ASP A N 1
ATOM 869 C CA . ASP A 1 118 ? 3.148 9.883 18.891 1 90.44 118 ASP A CA 1
ATOM 870 C C . ASP A 1 118 ? 2.627 11.172 18.25 1 90.44 118 ASP A C 1
ATOM 872 O O . ASP A 1 118 ? 2.6 11.297 17.031 1 90.44 118 ASP A O 1
ATOM 876 N N . SER A 1 119 ? 2.303 12.156 19.094 1 94.19 119 SER A N 1
ATOM 877 C CA . SER A 1 119 ? 1.762 13.422 18.609 1 94.19 119 SER A CA 1
ATOM 878 C C . SER A 1 119 ? 2.83 14.234 17.875 1 94.19 119 SER A C 1
ATOM 880 O O . SER A 1 119 ? 3.979 14.297 18.328 1 94.19 119 SER A O 1
ATOM 882 N N . LEU A 1 120 ? 2.416 14.859 16.812 1 94.38 120 LEU A N 1
ATOM 883 C CA . LEU A 1 120 ? 3.281 15.773 16.062 1 94.38 120 LEU A CA 1
ATOM 884 C C . LEU A 1 120 ? 3.018 17.219 16.469 1 94.38 120 LEU A C 1
ATOM 886 O O . LEU A 1 120 ? 1.934 17.75 16.219 1 94.38 120 LEU A O 1
ATOM 890 N N . GLU A 1 121 ? 3.994 17.812 17.109 1 94.12 121 GLU A N 1
ATOM 891 C CA . GLU A 1 121 ? 3.846 19.219 17.5 1 94.12 121 GLU A CA 1
ATOM 892 C C . GLU A 1 121 ? 3.602 20.109 16.297 1 94.12 121 GLU A C 1
ATOM 894 O O . GLU A 1 121 ? 4.227 19.922 15.242 1 94.12 121 GLU A O 1
ATOM 899 N N . ALA A 1 122 ? 2.752 21.094 16.484 1 93.62 122 ALA A N 1
ATOM 900 C CA . ALA A 1 122 ? 2.281 21.938 15.383 1 93.62 122 ALA A CA 1
ATOM 901 C C . ALA A 1 122 ? 3.445 22.641 14.695 1 93.62 122 ALA A C 1
ATOM 903 O O . ALA A 1 122 ? 3.508 22.703 13.469 1 93.62 122 ALA A O 1
ATOM 904 N N . GLU A 1 123 ? 4.293 23.172 15.484 1 93.88 123 GLU A N 1
ATOM 905 C CA . GLU A 1 123 ? 5.422 23.906 14.914 1 93.88 123 GLU A CA 1
ATOM 906 C C . GLU A 1 123 ? 6.328 22.984 14.117 1 93.88 123 GLU A C 1
ATOM 908 O O . GLU A 1 123 ? 6.77 23.328 13.016 1 93.88 123 GLU A O 1
ATOM 913 N N . ARG A 1 124 ? 6.602 21.859 14.695 1 95.38 124 ARG A N 1
ATOM 914 C CA . ARG A 1 124 ? 7.426 20.875 13.992 1 95.38 124 ARG A CA 1
ATOM 915 C C . ARG A 1 124 ? 6.738 20.391 12.719 1 95.38 124 ARG A C 1
ATOM 917 O O . ARG A 1 124 ? 7.395 20.203 11.688 1 95.38 124 ARG A O 1
ATOM 924 N N . ALA A 1 125 ? 5.48 20.219 12.766 1 95.62 125 ALA A N 1
ATOM 925 C CA . ALA A 1 125 ? 4.695 19.781 11.609 1 95.62 125 ALA A CA 1
ATOM 926 C C . ALA A 1 125 ? 4.836 20.781 10.461 1 95.62 125 ALA A C 1
ATOM 928 O O . ALA A 1 125 ? 5.086 20.375 9.32 1 95.62 125 ALA A O 1
ATOM 929 N N . GLU A 1 126 ? 4.75 21.984 10.766 1 95.12 126 GLU A N 1
ATOM 930 C CA . GLU A 1 126 ? 4.797 23 9.719 1 95.12 126 GLU A CA 1
ATOM 931 C C . GLU A 1 126 ? 6.199 23.125 9.133 1 95.12 126 GLU A C 1
ATOM 933 O O . GLU A 1 126 ? 6.359 23.312 7.922 1 95.12 126 GLU A O 1
ATOM 938 N N . THR A 1 127 ? 7.148 23.047 10.016 1 96.5 127 THR A N 1
ATOM 939 C CA . THR A 1 127 ? 8.531 23.109 9.547 1 96.5 127 THR A CA 1
ATOM 940 C C . THR A 1 127 ? 8.828 21.938 8.609 1 96.5 127 THR A C 1
ATOM 942 O O . THR A 1 127 ? 9.422 22.125 7.547 1 96.5 127 THR A O 1
ATOM 945 N N . LEU A 1 128 ? 8.43 20.812 9.039 1 96.31 128 LEU A N 1
ATOM 946 C CA . LEU A 1 128 ? 8.648 19.625 8.234 1 96.31 128 LEU A CA 1
ATOM 947 C C . LEU A 1 128 ? 7.867 19.703 6.926 1 96.31 128 LEU A C 1
ATOM 949 O O . LEU A 1 128 ? 8.391 19.359 5.863 1 96.31 128 LEU A O 1
ATOM 953 N N . ALA A 1 129 ? 6.656 20.125 6.965 1 97.38 129 ALA A N 1
ATOM 954 C CA . ALA A 1 129 ? 5.824 20.266 5.773 1 97.38 129 ALA A CA 1
ATOM 955 C C . ALA A 1 129 ? 6.453 21.219 4.77 1 97.38 129 ALA A C 1
ATOM 957 O O . ALA A 1 129 ? 6.453 20.969 3.566 1 97.38 129 ALA A O 1
ATOM 958 N N . GLU A 1 130 ? 6.91 22.312 5.273 1 96.44 130 GLU A N 1
ATOM 959 C CA . GLU A 1 130 ? 7.566 23.297 4.41 1 96.44 130 GLU A CA 1
ATOM 960 C C . GLU A 1 130 ? 8.789 22.688 3.723 1 96.44 130 GLU A C 1
ATOM 962 O O . GLU A 1 130 ? 9.023 22.922 2.539 1 96.44 130 GLU A O 1
ATOM 967 N N . ARG A 1 131 ? 9.547 21.969 4.516 1 96.62 131 ARG A N 1
ATOM 968 C CA . ARG A 1 131 ? 10.719 21.297 3.953 1 96.62 131 ARG A CA 1
ATOM 969 C C . ARG A 1 131 ? 10.312 20.344 2.838 1 96.62 131 ARG A C 1
ATOM 971 O O . ARG A 1 131 ? 10.953 20.297 1.785 1 96.62 131 ARG A O 1
ATOM 978 N N . ILE A 1 132 ? 9.281 19.625 3.002 1 95.69 132 ILE A N 1
ATOM 979 C CA . ILE A 1 132 ? 8.805 18.656 2.02 1 95.69 132 ILE A CA 1
ATOM 980 C C . ILE A 1 132 ? 8.273 19.391 0.79 1 95.69 132 ILE A C 1
ATOM 982 O O . ILE A 1 132 ? 8.602 19.031 -0.344 1 95.69 132 ILE A O 1
ATOM 986 N N . ARG A 1 133 ? 7.535 20.453 1.027 1 95.69 133 ARG A N 1
ATOM 987 C CA . ARG A 1 133 ? 6.977 21.234 -0.073 1 95.69 133 ARG A CA 1
ATOM 988 C C . ARG A 1 133 ? 8.078 21.844 -0.929 1 95.69 133 ARG A C 1
ATOM 990 O O . ARG A 1 133 ? 7.93 21.969 -2.145 1 95.69 133 ARG A O 1
ATOM 997 N N . SER A 1 134 ? 9.094 22.219 -0.3 1 94.12 134 SER A N 1
ATOM 998 C CA . SER A 1 134 ? 10.195 22.875 -0.995 1 94.12 134 SER A CA 1
ATOM 999 C C . SER A 1 134 ? 10.93 21.906 -1.914 1 94.12 134 SER A C 1
ATOM 1001 O O . SER A 1 134 ? 11.695 22.328 -2.779 1 94.12 134 SER A O 1
ATOM 1003 N N . ASN A 1 135 ? 10.688 20.688 -1.744 1 87.06 135 ASN A N 1
ATOM 1004 C CA . ASN A 1 135 ? 11.32 19.656 -2.557 1 87.06 135 ASN A CA 1
ATOM 1005 C C . ASN A 1 135 ? 10.32 19 -3.512 1 87.06 135 ASN A C 1
ATOM 1007 O O . ASN A 1 135 ? 10.594 17.938 -4.074 1 87.06 135 ASN A O 1
ATOM 1011 N N . SER A 1 136 ? 9.055 19.469 -3.539 1 78.81 136 SER A N 1
ATOM 1012 C CA . SER A 1 136 ? 8.023 18.922 -4.406 1 78.81 136 SER A CA 1
ATOM 1013 C C . SER A 1 136 ? 8.078 19.547 -5.797 1 78.81 136 SER A C 1
ATOM 1015 O O . SER A 1 136 ? 8.484 20.703 -5.949 1 78.81 136 SER A O 1
ATOM 1017 N N . MET B 1 1 ? -18.875 15.039 0.481 1 83.44 1 MET B N 1
ATOM 1018 C CA . MET B 1 1 ? -18.234 15.195 1.782 1 83.44 1 MET B CA 1
ATOM 1019 C C . MET B 1 1 ? -19.188 14.781 2.908 1 83.44 1 MET B C 1
ATOM 1021 O O . MET B 1 1 ? -20.391 14.93 2.789 1 83.44 1 MET B O 1
ATOM 1025 N N . GLU B 1 2 ? -18.5 14.164 3.943 1 87.81 2 GLU B N 1
ATOM 1026 C CA . GLU B 1 2 ? -19.297 13.703 5.078 1 87.81 2 GLU B CA 1
ATOM 1027 C C . GLU B 1 2 ? -19.031 14.555 6.316 1 87.81 2 GLU B C 1
ATOM 1029 O O . GLU B 1 2 ? -17.875 14.898 6.609 1 87.81 2 GLU B O 1
ATOM 1034 N N . ALA B 1 3 ? -20.031 15.031 7.074 1 83.19 3 ALA B N 1
ATOM 1035 C CA . ALA B 1 3 ? -19.969 16 8.156 1 83.19 3 ALA B CA 1
ATOM 1036 C C . ALA B 1 3 ? -19.109 15.492 9.312 1 83.19 3 ALA B C 1
ATOM 1038 O O . ALA B 1 3 ? -18.406 16.266 9.961 1 83.19 3 ALA B O 1
ATOM 1039 N N . ASP B 1 4 ? -19.047 14.203 9.547 1 90.19 4 ASP B N 1
ATOM 1040 C CA . ASP B 1 4 ? -18.312 13.68 10.695 1 90.19 4 ASP B CA 1
ATOM 1041 C C . ASP B 1 4 ? -17.078 12.898 10.258 1 90.19 4 ASP B C 1
ATOM 1043 O O . ASP B 1 4 ? -16.672 11.938 10.914 1 90.19 4 ASP B O 1
ATOM 1047 N N . CYS B 1 5 ? -16.547 13.43 9.25 1 93.75 5 CYS B N 1
ATOM 1048 C CA . CYS B 1 5 ? -15.312 12.82 8.75 1 93.75 5 CYS B CA 1
ATOM 1049 C C . CYS B 1 5 ? -14.156 13.805 8.812 1 93.75 5 CYS B C 1
ATOM 1051 O O . CYS B 1 5 ? -14.133 14.797 8.078 1 93.75 5 CYS B O 1
ATOM 1053 N N . PRO B 1 6 ? -13.188 13.555 9.719 1 93.94 6 PRO B N 1
ATOM 1054 C CA . PRO B 1 6 ? -12.086 14.5 9.883 1 93.94 6 PRO B CA 1
ATOM 1055 C C . PRO B 1 6 ? -11.289 14.719 8.602 1 93.94 6 PRO B C 1
ATOM 1057 O O . PRO B 1 6 ? -10.797 15.82 8.352 1 93.94 6 PRO B O 1
ATOM 1060 N N . PHE B 1 7 ? -11.227 13.789 7.746 1 96.12 7 PHE B N 1
ATOM 1061 C CA . PHE B 1 7 ? -10.469 13.938 6.504 1 96.12 7 PHE B CA 1
ATOM 1062 C C . PHE B 1 7 ? -11.25 14.766 5.492 1 96.12 7 PHE B C 1
ATOM 1064 O O . PHE B 1 7 ? -10.656 15.523 4.719 1 96.12 7 PHE B O 1
ATOM 1071 N N . CYS B 1 8 ? -12.547 14.602 5.496 1 96.44 8 CYS B N 1
ATOM 1072 C CA . CYS B 1 8 ? -13.352 15.492 4.672 1 96.44 8 CYS B CA 1
ATOM 1073 C C . CYS B 1 8 ? -13.172 16.938 5.105 1 96.44 8 CYS B C 1
ATOM 1075 O O . CYS B 1 8 ? -13.156 17.844 4.273 1 96.44 8 CYS B O 1
ATOM 1077 N N . GLU B 1 9 ? -13.047 17.094 6.395 1 95.62 9 GLU B N 1
ATOM 1078 C CA . GLU B 1 9 ? -12.82 18.438 6.91 1 95.62 9 GLU B CA 1
ATOM 1079 C C . GLU B 1 9 ? -11.5 19.016 6.398 1 95.62 9 GLU B C 1
ATOM 1081 O O . GLU B 1 9 ? -11.43 20.172 6.012 1 95.62 9 GLU B O 1
ATOM 1086 N N . ILE B 1 10 ? -10.539 18.25 6.398 1 95.5 10 ILE B N 1
ATOM 1087 C CA . ILE B 1 10 ? -9.227 18.656 5.902 1 95.5 10 ILE B CA 1
ATOM 1088 C C . ILE B 1 10 ? -9.328 19.016 4.422 1 95.5 10 ILE B C 1
ATOM 1090 O O . ILE B 1 10 ? -8.797 20.031 3.98 1 95.5 10 ILE B O 1
ATOM 1094 N N . VAL B 1 11 ? -10.008 18.188 3.617 1 96.06 11 VAL B N 1
ATOM 1095 C CA . VAL B 1 11 ? -10.164 18.422 2.186 1 96.06 11 VAL B CA 1
ATOM 1096 C C . VAL B 1 11 ? -10.844 19.766 1.959 1 96.06 11 VAL B C 1
ATOM 1098 O O . VAL B 1 11 ? -10.477 20.516 1.051 1 96.06 11 VAL B O 1
ATOM 1101 N N . ALA B 1 12 ? -11.766 20.078 2.811 1 94.5 12 ALA B N 1
ATOM 1102 C CA . ALA B 1 12 ? -12.562 21.297 2.662 1 94.5 12 ALA B CA 1
ATOM 1103 C C . ALA B 1 12 ? -11.789 22.516 3.152 1 94.5 12 ALA B C 1
ATOM 1105 O O . ALA B 1 12 ? -12.273 23.641 3.047 1 94.5 12 ALA B O 1
ATOM 1106 N N . GLY B 1 13 ? -10.625 22.297 3.568 1 89.94 13 GLY B N 1
ATOM 1107 C CA . GLY B 1 13 ? -9.812 23.406 4.055 1 89.94 13 GLY B CA 1
ATOM 1108 C C . GLY B 1 13 ? -10.008 23.688 5.535 1 89.94 13 GLY B C 1
ATOM 1109 O O . GLY B 1 13 ? -9.516 24.688 6.051 1 89.94 13 GLY B O 1
ATOM 1110 N N . GLY B 1 14 ? -10.844 22.781 6.02 1 81.38 14 GLY B N 1
ATOM 1111 C CA . GLY B 1 14 ? -11.031 22.844 7.457 1 81.38 14 GLY B CA 1
ATOM 1112 C C . GLY B 1 14 ? -10.117 21.922 8.227 1 81.38 14 GLY B C 1
ATOM 1113 O O . GLY B 1 14 ? -9.5 21.031 7.645 1 81.38 14 GLY B O 1
ATOM 1114 N N . GLY B 1 15 ? -9.672 22.266 9.469 1 79.25 15 GLY B N 1
ATOM 1115 C CA . GLY B 1 15 ? -8.828 21.438 10.312 1 79.25 15 GLY B CA 1
ATOM 1116 C C . GLY B 1 15 ? -7.371 21.859 10.32 1 79.25 15 GLY B C 1
ATOM 1117 O O . GLY B 1 15 ? -6.965 22.688 9.508 1 79.25 15 GLY B O 1
ATOM 1118 N N . ASP B 1 16 ? -6.73 21.25 11.227 1 86.31 16 ASP B N 1
ATOM 1119 C CA . ASP B 1 16 ? -5.305 21.547 11.359 1 86.31 16 ASP B CA 1
ATOM 1120 C C . ASP B 1 16 ? -4.457 20.422 10.766 1 86.31 16 ASP B C 1
ATOM 1122 O O . ASP B 1 16 ? -4.359 19.344 11.344 1 86.31 16 ASP B O 1
ATOM 1126 N N . ALA B 1 17 ? -4.195 20.5 9.445 1 93.88 17 ALA B N 1
ATOM 1127 C CA . ALA B 1 17 ? -3.328 19.5 8.82 1 93.88 17 ALA B CA 1
ATOM 1128 C C . ALA B 1 17 ? -2.127 20.172 8.148 1 93.88 17 ALA B C 1
ATOM 1130 O O . ALA B 1 17 ? -2.266 21.203 7.504 1 93.88 17 ALA B O 1
ATOM 1131 N N . ALA B 1 18 ? -0.992 19.656 8.406 1 9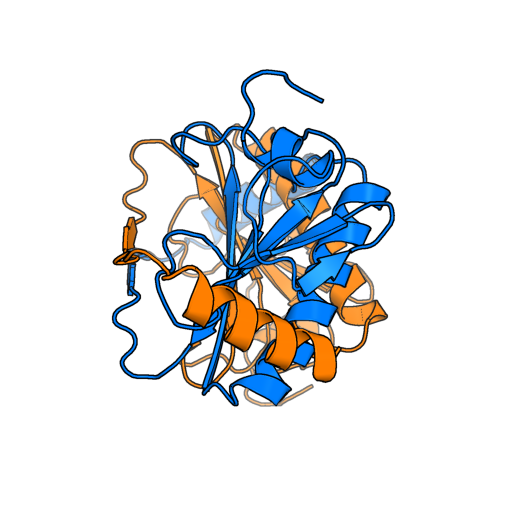7 18 ALA B N 1
ATOM 1132 C CA . ALA B 1 18 ? 0.208 20.109 7.699 1 97 18 ALA B CA 1
ATOM 1133 C C . ALA B 1 18 ? 0.27 19.516 6.297 1 97 18 ALA B C 1
ATOM 1135 O O . ALA B 1 18 ? 0.927 18.5 6.074 1 97 18 ALA B O 1
ATOM 1136 N N . GLU B 1 19 ? -0.346 20.234 5.391 1 97.25 19 GLU B N 1
ATOM 1137 C CA . GLU B 1 19 ? -0.469 19.766 4.016 1 97.25 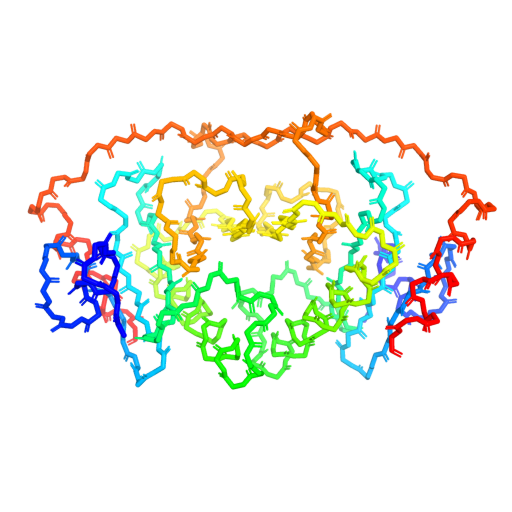19 GLU B CA 1
ATOM 1138 C C . GLU B 1 19 ? 0.864 19.859 3.277 1 97.25 19 GLU B C 1
ATOM 1140 O O . GLU B 1 19 ? 1.585 20.844 3.412 1 97.25 19 GLU B O 1
ATOM 1145 N N . VAL B 1 20 ? 1.097 18.844 2.438 1 98.06 20 VAL B N 1
ATOM 1146 C CA . VAL B 1 20 ? 2.377 18.859 1.739 1 98.06 20 VAL B CA 1
ATOM 1147 C C . VAL B 1 20 ? 2.145 18.781 0.231 1 98.06 20 VAL B C 1
ATOM 1149 O O . VAL B 1 20 ? 3.053 19.062 -0.556 1 98.06 20 VAL B O 1
ATOM 1152 N N . TYR B 1 21 ? 1.019 18.438 -0.183 1 97.75 21 TYR B N 1
ATOM 1153 C CA . TYR B 1 21 ? 0.718 18.312 -1.604 1 97.75 21 TYR B CA 1
ATOM 1154 C C . TYR B 1 21 ? -0.787 18.281 -1.844 1 97.75 21 TYR B C 1
ATOM 1156 O O . TYR B 1 21 ? -1.54 17.719 -1.047 1 97.75 21 TYR B O 1
ATOM 1164 N N . ARG B 1 22 ? -1.204 18.906 -3.008 1 97.06 22 ARG B N 1
ATOM 1165 C CA . ARG B 1 22 ? -2.623 18.891 -3.344 1 97.06 22 ARG B CA 1
ATOM 1166 C C . ARG B 1 22 ? -2.828 18.953 -4.855 1 97.06 22 ARG B C 1
ATOM 1168 O O . ARG B 1 22 ? -2.129 19.688 -5.551 1 97.06 22 ARG B O 1
ATOM 1175 N N . THR B 1 23 ? -3.67 18.156 -5.332 1 96.56 23 THR B N 1
ATOM 1176 C CA . THR B 1 23 ? -4.27 18.266 -6.656 1 96.56 23 THR B CA 1
ATOM 1177 C C . THR B 1 23 ? -5.793 18.344 -6.555 1 96.56 23 THR B C 1
ATOM 1179 O O . THR B 1 23 ? -6.348 18.375 -5.457 1 96.56 23 THR B O 1
ATOM 1182 N N . ASP B 1 24 ? -6.457 18.391 -7.703 1 96.25 24 ASP B N 1
ATOM 1183 C CA . ASP B 1 24 ? -7.918 18.391 -7.703 1 96.25 24 ASP B CA 1
ATOM 1184 C C . ASP B 1 24 ? -8.477 17.094 -7.129 1 96.25 24 ASP B C 1
ATOM 1186 O O . ASP B 1 24 ? -9.562 17.078 -6.543 1 96.25 24 ASP B O 1
ATOM 1190 N N . GLU B 1 25 ? -7.742 16.016 -7.164 1 96.81 25 GLU B N 1
ATOM 1191 C CA . GLU B 1 25 ? -8.32 14.703 -6.883 1 96.81 25 GLU B CA 1
ATOM 1192 C C . GLU B 1 25 ? -7.68 14.062 -5.652 1 96.81 25 GLU B C 1
ATOM 1194 O O . GLU B 1 25 ? -8.195 13.078 -5.117 1 96.81 25 GLU B O 1
ATOM 1199 N N . ALA B 1 26 ? -6.562 14.625 -5.172 1 97.62 26 ALA B N 1
ATOM 1200 C CA . ALA B 1 26 ? -5.863 14.023 -4.035 1 97.62 26 ALA B CA 1
ATOM 1201 C C . ALA B 1 26 ? -5.203 15.102 -3.176 1 97.62 26 ALA B C 1
ATOM 1203 O O . ALA B 1 26 ? -4.781 16.141 -3.684 1 97.62 26 ALA B O 1
ATOM 1204 N N . VAL B 1 27 ? -5.16 14.789 -1.907 1 97.81 27 VAL B N 1
ATOM 1205 C CA . VAL B 1 27 ? -4.438 15.648 -0.978 1 97.81 27 VAL B CA 1
ATOM 1206 C C . VAL B 1 27 ? -3.543 14.805 -0.075 1 97.81 27 VAL B C 1
ATOM 1208 O O . VAL B 1 27 ? -3.887 13.672 0.263 1 97.81 27 VAL B O 1
ATOM 1211 N N . ALA B 1 28 ? -2.365 15.359 0.223 1 98.31 28 ALA B N 1
ATOM 1212 C CA . ALA B 1 28 ? -1.413 14.711 1.125 1 98.31 28 ALA B CA 1
ATOM 1213 C C . ALA B 1 28 ? -1.062 15.625 2.295 1 98.31 28 ALA B C 1
ATOM 1215 O O . ALA B 1 28 ? -0.888 16.828 2.117 1 98.31 28 ALA B O 1
ATOM 1216 N N . PHE B 1 29 ? -0.977 15.062 3.484 1 98.31 29 PHE B N 1
ATOM 1217 C CA . PHE B 1 29 ? -0.651 15.82 4.688 1 98.31 29 PHE B CA 1
ATOM 1218 C C . PHE B 1 29 ? 0.035 14.93 5.719 1 98.31 29 PHE B C 1
ATOM 1220 O O . PHE B 1 29 ? -0.115 13.711 5.688 1 98.31 29 PHE B O 1
ATOM 1227 N N . LEU B 1 30 ? 0.813 15.602 6.609 1 98.25 30 LEU B N 1
ATOM 1228 C CA . LEU B 1 30 ? 1.495 14.852 7.66 1 98.25 30 LEU B CA 1
ATOM 1229 C C . LEU B 1 30 ? 0.496 14.297 8.664 1 98.25 30 LEU B C 1
ATOM 1231 O O . LEU B 1 30 ? -0.443 14.984 9.062 1 98.25 30 LEU B O 1
ATOM 1235 N N . ASP B 1 31 ? 0.688 13.016 9.023 1 97.12 31 ASP B N 1
ATOM 1236 C CA . ASP B 1 31 ? -0.16 12.43 10.062 1 97.12 31 ASP B CA 1
ATOM 1237 C C . ASP B 1 31 ? -0.001 13.172 11.383 1 97.12 31 ASP B C 1
ATOM 1239 O O . ASP B 1 31 ? 1.117 13.5 11.789 1 97.12 31 ASP B O 1
ATOM 1243 N N . ALA B 1 32 ? -1.084 13.398 12.008 1 95.31 32 ALA B N 1
ATOM 1244 C CA . ALA B 1 32 ? -1.06 14.117 13.281 1 95.31 32 ALA B CA 1
ATOM 1245 C C . ALA B 1 32 ? -0.436 13.258 14.375 1 95.31 32 ALA B C 1
ATOM 1247 O O . ALA B 1 32 ? 0.071 13.789 15.367 1 95.31 32 ALA B O 1
ATOM 1248 N N . SER B 1 33 ? -0.515 11.984 14.297 1 95.25 33 SER B N 1
ATOM 1249 C CA . SER B 1 33 ? 0.089 11.008 15.203 1 95.25 33 SER B CA 1
ATOM 1250 C C . SER B 1 33 ? 1.008 10.055 14.445 1 95.25 33 SER B C 1
ATOM 1252 O O . SER B 1 33 ? 0.76 8.844 14.406 1 95.25 33 SER B O 1
ATOM 1254 N N . PRO B 1 34 ? 2.162 10.57 14.031 1 96.81 34 PRO B N 1
ATOM 1255 C CA . PRO B 1 34 ? 3.025 9.812 13.125 1 96.81 34 PRO B CA 1
ATOM 1256 C C . PRO B 1 34 ? 3.744 8.656 13.828 1 96.81 34 PRO B C 1
ATOM 1258 O O . PRO B 1 34 ? 4.082 8.766 15.008 1 96.81 34 PRO B O 1
ATOM 1261 N N . ALA B 1 35 ? 3.881 7.566 13.07 1 96 35 ALA B N 1
ATOM 1262 C CA . ALA B 1 35 ? 4.715 6.461 13.539 1 96 35 ALA B CA 1
ATOM 1263 C C . ALA B 1 35 ? 6.195 6.789 13.383 1 96 35 ALA B C 1
ATOM 1265 O O . ALA B 1 35 ? 7.027 6.305 14.148 1 96 35 ALA B O 1
ATOM 1266 N N . VAL B 1 36 ? 6.504 7.523 12.383 1 96.06 36 VAL B N 1
ATOM 1267 C CA . VAL B 1 36 ? 7.863 7.957 12.078 1 96.06 36 VAL B CA 1
ATOM 1268 C C . VAL B 1 36 ? 7.844 9.383 11.539 1 96.06 36 VAL B C 1
ATOM 1270 O O . VAL B 1 36 ? 6.801 9.875 11.094 1 96.06 36 VAL B O 1
ATOM 1273 N N . ASP B 1 37 ? 9.023 9.969 11.586 1 94.38 37 ASP B N 1
ATOM 1274 C CA . ASP B 1 37 ? 9.141 11.305 11 1 94.38 37 ASP B CA 1
ATOM 1275 C C . ASP B 1 37 ? 8.789 11.281 9.516 1 94.38 37 ASP B C 1
ATOM 1277 O O . ASP B 1 37 ? 9.297 10.445 8.766 1 94.38 37 ASP B O 1
ATOM 1281 N N . GLY B 1 38 ? 7.887 12.188 9.094 1 96.94 38 GLY B N 1
ATOM 1282 C CA . GLY B 1 38 ? 7.512 12.289 7.691 1 96.94 38 GLY B CA 1
ATOM 1283 C C . GLY B 1 38 ? 6.34 11.398 7.324 1 96.94 38 GLY B C 1
ATOM 1284 O O . GLY B 1 38 ? 5.895 11.391 6.172 1 96.94 38 GLY B O 1
ATOM 1285 N N . HIS B 1 39 ? 5.832 10.609 8.344 1 98.12 39 HIS B N 1
ATOM 1286 C CA . HIS B 1 39 ? 4.637 9.812 8.094 1 98.12 39 HIS B CA 1
ATOM 1287 C C . HIS B 1 39 ? 3.535 10.656 7.465 1 98.12 39 HIS B C 1
ATOM 1289 O O . HIS B 1 39 ? 2.996 11.562 8.109 1 98.12 39 HIS B O 1
ATOM 1295 N N . THR B 1 40 ? 3.236 10.344 6.23 1 98 40 THR B N 1
ATOM 1296 C CA . THR B 1 40 ? 2.309 11.141 5.438 1 98 40 THR B CA 1
ATOM 1297 C C . THR B 1 40 ? 1.093 10.312 5.031 1 98 40 THR B C 1
ATOM 1299 O O . THR B 1 40 ? 1.226 9.148 4.664 1 98 40 THR B O 1
ATOM 1302 N N . LEU B 1 41 ? -0.067 10.969 5.094 1 97.94 41 LEU B N 1
ATOM 1303 C CA . LEU B 1 41 ? -1.302 10.383 4.59 1 97.94 41 LEU B CA 1
ATOM 1304 C C . LEU B 1 41 ? -1.692 11 3.254 1 97.94 41 LEU B C 1
ATOM 1306 O O . LEU B 1 41 ? -1.622 12.219 3.082 1 97.94 41 LEU B O 1
ATOM 1310 N N . VAL B 1 42 ? -2.016 10.156 2.277 1 98.12 42 VAL B N 1
ATOM 1311 C CA . VAL B 1 42 ? -2.553 10.586 0.991 1 98.12 42 VAL B CA 1
ATOM 1312 C C . VAL B 1 42 ? -4 10.125 0.855 1 98.12 42 VAL B C 1
ATOM 1314 O O . VAL B 1 42 ? -4.301 8.938 1.031 1 98.12 42 VAL B O 1
ATOM 1317 N N . ILE B 1 43 ? -4.887 11.086 0.53 1 98 43 ILE B N 1
ATOM 1318 C CA . ILE B 1 43 ? -6.309 10.75 0.505 1 98 43 ILE B CA 1
ATOM 1319 C C . ILE B 1 43 ? -6.949 11.32 -0.76 1 98 43 ILE B C 1
ATOM 1321 O O . ILE B 1 43 ? -6.457 12.305 -1.322 1 98 43 ILE B O 1
ATOM 1325 N N . PRO B 1 44 ? -8.023 10.641 -1.291 1 97.94 44 PRO B N 1
ATOM 1326 C CA . PRO B 1 44 ? -8.828 11.297 -2.326 1 97.94 44 PRO B CA 1
ATOM 1327 C C . PRO B 1 44 ? -9.57 12.523 -1.807 1 97.94 44 PRO B C 1
ATOM 1329 O O . PRO B 1 44 ? -9.922 12.586 -0.626 1 97.94 44 PRO B O 1
ATOM 1332 N N . THR B 1 45 ? -9.828 13.484 -2.701 1 97.25 45 THR B N 1
ATOM 1333 C CA . THR B 1 45 ? -10.555 14.68 -2.287 1 97.25 45 THR B CA 1
ATOM 1334 C C . THR B 1 45 ? -12.047 14.383 -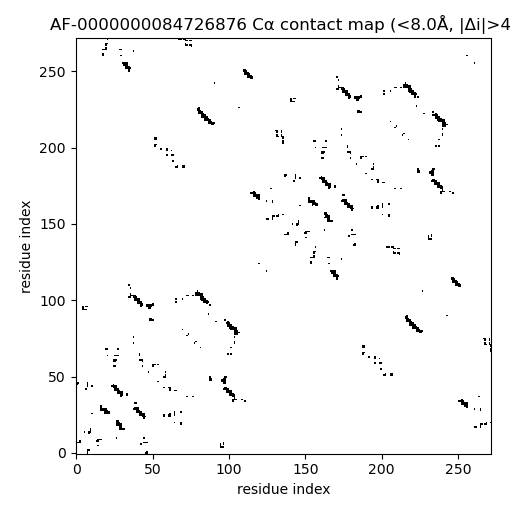2.152 1 97.25 45 THR B C 1
ATOM 1336 O O . THR B 1 45 ? -12.789 15.164 -1.556 1 97.25 45 THR B O 1
ATOM 1339 N N . SER B 1 46 ? -12.484 13.297 -2.809 1 96.38 46 SER B N 1
ATOM 1340 C CA . SER B 1 46 ? -13.844 12.812 -2.572 1 96.38 46 SER B CA 1
ATOM 1341 C C . SER B 1 46 ? -13.875 11.766 -1.463 1 96.38 46 SER B C 1
ATOM 1343 O O . SER B 1 46 ? -12.93 10.992 -1.312 1 96.38 46 SER B O 1
ATOM 1345 N N . HIS B 1 47 ? -14.969 11.797 -0.698 1 95.56 47 HIS B N 1
ATOM 1346 C CA . HIS B 1 47 ? -15.109 10.781 0.341 1 95.56 47 HIS B CA 1
ATOM 1347 C C . HIS B 1 47 ? -15.312 9.398 -0.264 1 95.56 47 HIS B C 1
ATOM 1349 O O . HIS B 1 47 ? -16.297 9.164 -0.984 1 95.56 47 HIS B O 1
ATOM 1355 N N . ARG B 1 48 ? -14.328 8.57 -0.038 1 92.81 48 ARG B N 1
ATOM 1356 C CA . ARG B 1 48 ? -14.359 7.16 -0.426 1 92.81 48 ARG B CA 1
ATOM 1357 C C . ARG B 1 48 ? -13.992 6.262 0.75 1 92.81 48 ARG B C 1
ATOM 1359 O O . ARG B 1 48 ? -13.148 6.621 1.574 1 92.81 48 ARG B O 1
ATOM 1366 N N . GLU B 1 49 ? -14.586 5.117 0.737 1 89.19 49 GLU B N 1
ATOM 1367 C CA . GLU B 1 49 ? -14.289 4.195 1.828 1 89.19 49 GLU B CA 1
ATOM 1368 C C . GLU B 1 49 ? -13.086 3.311 1.489 1 89.19 49 GLU B C 1
ATOM 1370 O O . GLU B 1 49 ? -12.375 2.848 2.385 1 89.19 49 GLU B O 1
ATOM 1375 N N . GLU B 1 50 ? -12.961 3.018 0.211 1 88.94 50 GLU B N 1
ATOM 1376 C CA . GLU B 1 50 ? -11.906 2.109 -0.231 1 88.94 50 GLU B CA 1
ATOM 1377 C C . GLU B 1 50 ? -11.258 2.607 -1.518 1 88.94 50 GLU B C 1
ATOM 1379 O O . GLU B 1 50 ? -11.945 2.982 -2.467 1 88.94 50 GLU B O 1
ATOM 1384 N N . ILE B 1 51 ? -9.875 2.576 -1.454 1 90.19 51 ILE B N 1
ATOM 1385 C CA . ILE B 1 51 ? -9.141 3.029 -2.631 1 90.19 51 ILE B CA 1
ATOM 1386 C C . ILE B 1 51 ? -9.211 1.965 -3.725 1 90.19 51 ILE B C 1
ATOM 1388 O O . ILE B 1 51 ? -9.344 2.289 -4.906 1 90.19 51 ILE B O 1
ATOM 1392 N N . THR B 1 52 ? -9.102 0.705 -3.365 1 83.38 52 THR B N 1
ATOM 1393 C CA . THR B 1 52 ? -8.977 -0.39 -4.32 1 83.38 52 THR B CA 1
ATOM 1394 C C . THR B 1 52 ? -10.211 -0.469 -5.219 1 83.38 52 THR B C 1
ATOM 1396 O O . THR B 1 52 ? -10.102 -0.784 -6.406 1 83.38 52 THR B O 1
ATOM 1399 N N . THR B 1 53 ? -11.312 -0.106 -4.672 1 78.62 53 THR B N 1
ATOM 1400 C CA . THR B 1 53 ? -12.547 -0.236 -5.438 1 78.62 53 THR B CA 1
ATOM 1401 C C . THR B 1 53 ? -13.039 1.13 -5.91 1 78.62 53 THR B C 1
ATOM 1403 O O . THR B 1 53 ? -14.156 1.254 -6.418 1 78.62 53 THR B O 1
ATOM 1406 N N . ALA B 1 54 ? -12.289 2.16 -5.648 1 87.88 54 ALA B N 1
ATOM 1407 C CA . ALA B 1 54 ? -12.625 3.492 -6.145 1 87.88 54 ALA B CA 1
ATOM 1408 C C . ALA B 1 54 ? -12.531 3.553 -7.664 1 87.88 54 ALA B C 1
ATOM 1410 O O . ALA B 1 54 ? -11.875 2.717 -8.289 1 87.88 54 ALA B O 1
ATOM 1411 N N . PRO B 1 55 ? -13.266 4.527 -8.289 1 89.94 55 PRO B N 1
ATOM 1412 C CA . PRO B 1 55 ? -13.109 4.695 -9.734 1 89.94 55 PRO B CA 1
ATOM 1413 C C . PRO B 1 55 ? -11.656 4.84 -10.156 1 89.94 55 PRO B C 1
ATOM 1415 O O . PRO B 1 55 ? -10.844 5.398 -9.414 1 89.94 55 PRO B O 1
ATOM 1418 N N . VAL B 1 56 ? -11.336 4.402 -11.367 1 89.75 56 VAL B N 1
ATOM 1419 C CA . VAL B 1 56 ? -9.977 4.32 -11.875 1 89.75 56 VAL B CA 1
ATOM 1420 C C . VAL B 1 56 ? -9.312 5.691 -11.805 1 89.75 56 VAL B C 1
ATOM 1422 O O . VAL B 1 56 ? -8.195 5.82 -11.289 1 89.75 56 VAL B O 1
ATOM 1425 N N . PRO B 1 57 ? -10.016 6.77 -12.211 1 92.31 57 PRO B N 1
ATOM 1426 C CA . PRO B 1 57 ? -9.352 8.078 -12.148 1 92.31 57 PRO B CA 1
ATOM 1427 C C . PRO B 1 57 ? -8.977 8.477 -10.727 1 92.31 57 PRO B C 1
ATOM 1429 O O . PRO B 1 57 ? -7.93 9.094 -10.508 1 92.31 57 PRO B O 1
ATOM 1432 N N . THR B 1 58 ? -9.82 8.141 -9.758 1 93.94 58 THR B N 1
ATOM 1433 C CA . THR B 1 58 ? -9.547 8.461 -8.367 1 93.94 58 THR B CA 1
ATOM 1434 C C . THR B 1 58 ? -8.344 7.668 -7.855 1 93.94 58 THR B C 1
ATOM 1436 O O . THR B 1 58 ? -7.438 8.234 -7.242 1 93.94 58 THR B O 1
ATOM 1439 N N . ARG B 1 59 ? -8.328 6.41 -8.125 1 92.81 59 ARG B N 1
ATOM 1440 C CA . ARG B 1 59 ? -7.223 5.547 -7.719 1 92.81 59 ARG B CA 1
ATOM 1441 C C . ARG B 1 59 ? -5.902 6.031 -8.305 1 92.81 59 ARG B C 1
ATOM 1443 O O . ARG B 1 59 ? -4.898 6.129 -7.594 1 92.81 59 ARG B O 1
ATOM 1450 N N . GLN B 1 60 ? -5.961 6.371 -9.578 1 91.94 60 GLN B N 1
ATOM 1451 C CA . GLN B 1 60 ? -4.758 6.836 -10.258 1 91.94 60 GLN B CA 1
ATOM 1452 C C . GLN B 1 60 ? -4.242 8.133 -9.641 1 91.94 60 GLN B C 1
ATOM 1454 O O . GLN B 1 60 ? -3.037 8.289 -9.43 1 91.94 60 GLN B O 1
ATOM 1459 N N . ALA B 1 61 ? -5.129 9.031 -9.391 1 94.69 61 ALA B N 1
ATOM 1460 C CA . ALA B 1 61 ? -4.738 10.312 -8.805 1 94.69 61 ALA B CA 1
ATOM 1461 C C . ALA B 1 61 ? -4.074 10.109 -7.445 1 94.69 61 ALA B C 1
ATOM 1463 O O . ALA B 1 61 ? -3.064 10.75 -7.141 1 94.69 61 ALA B O 1
ATOM 1464 N N . VAL B 1 62 ? -4.609 9.25 -6.656 1 96.06 62 VAL B N 1
ATOM 1465 C CA . VAL B 1 62 ? -4.09 9.008 -5.316 1 96.06 62 VAL B CA 1
ATOM 1466 C C . VAL B 1 62 ? -2.695 8.398 -5.402 1 96.06 62 VAL B C 1
ATOM 1468 O O . VAL B 1 62 ? -1.763 8.859 -4.742 1 96.06 62 VAL B O 1
ATOM 1471 N N . PHE B 1 63 ? -2.488 7.453 -6.219 1 93.5 63 PHE B N 1
ATOM 1472 C CA . PHE B 1 63 ? -1.202 6.766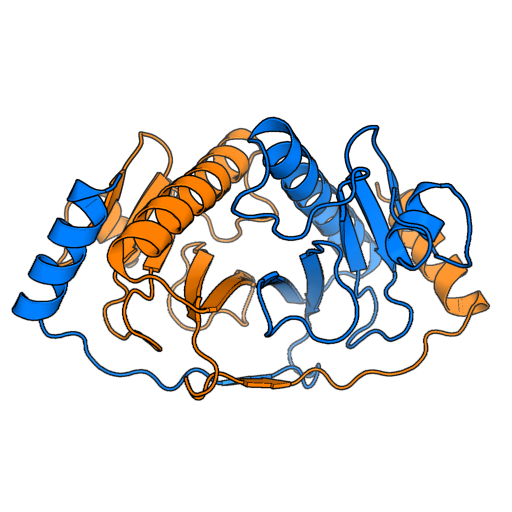 -6.25 1 93.5 63 PHE B CA 1
ATOM 1473 C C . PHE B 1 63 ? -0.16 7.598 -6.984 1 93.5 63 PHE B C 1
ATOM 1475 O O . PHE B 1 63 ? 1.034 7.504 -6.699 1 93.5 63 PHE B O 1
ATOM 1482 N N . ASP B 1 64 ? -0.611 8.43 -7.926 1 93.25 64 ASP B N 1
ATOM 1483 C CA . ASP B 1 64 ? 0.308 9.43 -8.461 1 93.25 64 ASP B CA 1
ATOM 1484 C C . ASP B 1 64 ? 0.801 10.367 -7.363 1 93.25 64 ASP B C 1
ATOM 1486 O O . ASP B 1 64 ? 1.988 10.688 -7.305 1 93.25 64 ASP B O 1
ATOM 1490 N N . ALA B 1 65 ? -0.139 10.781 -6.543 1 95.38 65 ALA B N 1
ATOM 1491 C CA . ALA B 1 65 ? 0.225 11.641 -5.422 1 95.38 65 ALA B CA 1
ATOM 1492 C C . ALA B 1 65 ? 1.183 10.93 -4.473 1 95.38 65 ALA B C 1
ATOM 1494 O O . ALA B 1 65 ? 2.109 11.547 -3.938 1 95.38 65 ALA B O 1
ATOM 1495 N N . VAL B 1 66 ? 0.976 9.648 -4.23 1 96.12 66 VAL B N 1
ATOM 1496 C CA . VAL B 1 66 ? 1.876 8.859 -3.402 1 96.12 66 VAL B CA 1
ATOM 1497 C C . VAL B 1 66 ? 3.291 8.914 -3.973 1 96.12 66 VAL B C 1
ATOM 1499 O O . VAL B 1 66 ? 4.258 9.109 -3.232 1 96.12 66 VAL B O 1
ATOM 1502 N N . GLY B 1 67 ? 3.402 8.727 -5.297 1 92.94 67 GLY B N 1
ATOM 1503 C CA . GLY B 1 67 ? 4.703 8.828 -5.941 1 92.94 67 GLY B CA 1
ATOM 1504 C C . GLY B 1 67 ? 5.359 10.188 -5.75 1 92.94 67 GLY B C 1
ATOM 1505 O O . GLY B 1 67 ? 6.539 10.266 -5.398 1 92.94 67 GLY B O 1
ATOM 1506 N N . HIS B 1 68 ? 4.605 11.195 -5.977 1 94.06 68 HIS B N 1
ATOM 1507 C CA . HIS B 1 68 ? 5.105 12.562 -5.855 1 94.06 68 HIS B CA 1
ATOM 1508 C C . HIS B 1 68 ? 5.594 12.844 -4.438 1 94.06 68 HIS B C 1
ATOM 1510 O O . HIS B 1 68 ? 6.691 13.367 -4.246 1 94.06 68 HIS B O 1
ATOM 1516 N N . VAL B 1 69 ? 4.781 12.477 -3.477 1 95.69 69 VAL B N 1
ATOM 1517 C CA . VAL B 1 69 ? 5.094 12.75 -2.078 1 95.69 69 VAL B CA 1
ATOM 1518 C C . VAL B 1 69 ? 6.309 11.93 -1.651 1 95.69 69 VAL B C 1
ATOM 1520 O O . VAL B 1 69 ? 7.152 12.406 -0.891 1 95.69 69 VAL B O 1
ATOM 1523 N N . SER B 1 70 ? 6.387 10.719 -2.098 1 94.75 70 SER B N 1
ATOM 1524 C CA . SER B 1 70 ? 7.531 9.875 -1.774 1 94.75 70 SER B CA 1
ATOM 1525 C C . SER B 1 70 ? 8.836 10.484 -2.279 1 94.75 70 SER B C 1
ATOM 1527 O O . SER B 1 70 ? 9.844 10.469 -1.577 1 94.75 70 SER B O 1
ATOM 1529 N N . ASP B 1 71 ? 8.766 11.031 -3.449 1 93.19 71 ASP B N 1
ATOM 1530 C CA . ASP B 1 71 ? 9.945 11.695 -4.004 1 93.19 71 ASP B CA 1
ATOM 1531 C C . ASP B 1 71 ? 10.352 12.898 -3.154 1 93.19 71 ASP B C 1
ATOM 1533 O O . ASP B 1 71 ? 11.539 13.094 -2.879 1 93.19 71 ASP B O 1
ATOM 1537 N N . ALA B 1 72 ? 9.391 13.703 -2.814 1 96.12 72 ALA B N 1
ATOM 1538 C CA . ALA B 1 72 ? 9.664 14.883 -1.989 1 96.12 72 ALA B CA 1
ATOM 1539 C C . ALA B 1 72 ? 10.219 14.477 -0.626 1 96.12 72 ALA B C 1
ATOM 1541 O O . ALA B 1 72 ? 11.141 15.117 -0.113 1 96.12 72 ALA B O 1
ATOM 1542 N N . LEU B 1 73 ? 9.625 13.43 -0.011 1 96.56 73 LEU B N 1
ATOM 1543 C CA . LEU B 1 73 ? 10.086 12.922 1.277 1 96.56 73 LEU B CA 1
ATOM 1544 C C . LEU B 1 73 ? 11.516 12.398 1.179 1 96.56 73 LEU B C 1
ATOM 1546 O O . LEU B 1 73 ? 12.312 12.57 2.105 1 96.56 73 LEU B O 1
ATOM 1550 N N . GLU B 1 74 ? 11.797 11.734 0.077 1 94.38 74 GLU B N 1
ATOM 1551 C CA . GLU B 1 74 ? 13.148 11.234 -0.156 1 94.38 74 GLU B CA 1
ATOM 1552 C C . GLU B 1 74 ? 14.172 12.367 -0.102 1 94.38 74 GLU B C 1
ATOM 1554 O O . GLU B 1 74 ? 15.203 12.242 0.563 1 94.38 74 GLU B O 1
ATOM 1559 N N . GLN B 1 75 ? 13.875 13.383 -0.776 1 94.88 75 GLN B N 1
ATOM 1560 C CA . GLN B 1 75 ? 14.781 14.523 -0.84 1 94.88 75 GLN B CA 1
ATOM 1561 C C . GLN B 1 75 ? 14.875 15.234 0.508 1 94.88 75 GLN B C 1
ATOM 1563 O O . GLN B 1 75 ? 15.945 15.711 0.895 1 94.88 75 GLN B O 1
ATOM 1568 N N . ALA B 1 76 ? 13.789 15.266 1.221 1 96.25 76 ALA B N 1
ATOM 1569 C CA . ALA B 1 76 ? 13.703 16.031 2.459 1 9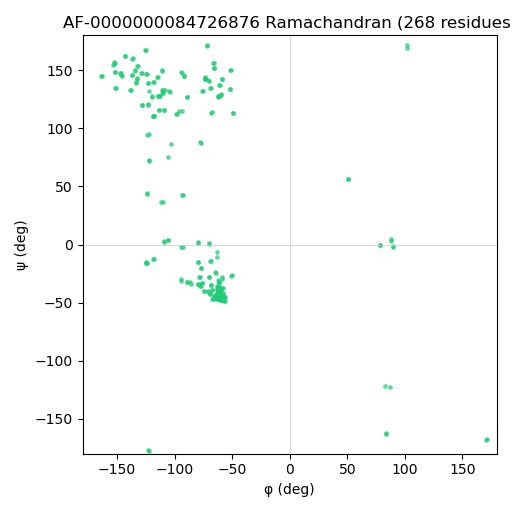6.25 76 ALA B CA 1
ATOM 1570 C C . ALA B 1 76 ? 14.352 15.281 3.619 1 96.25 76 ALA B C 1
ATOM 1572 O O . ALA B 1 76 ? 14.945 15.891 4.512 1 96.25 76 ALA B O 1
ATOM 1573 N N . LEU B 1 77 ? 14.25 13.938 3.615 1 95.94 77 LEU B N 1
ATOM 1574 C CA . LEU B 1 77 ? 14.578 13.211 4.836 1 95.94 77 LEU B CA 1
ATOM 1575 C C . LEU B 1 77 ? 15.648 12.156 4.57 1 95.94 77 LEU B C 1
ATOM 1577 O O . LEU B 1 77 ? 16.219 11.594 5.512 1 95.94 77 LEU B O 1
ATOM 1581 N N . ASP B 1 78 ? 15.891 11.812 3.322 1 94.12 78 ASP B N 1
ATOM 1582 C CA . ASP B 1 78 ? 16.891 10.828 2.924 1 94.12 78 ASP B CA 1
ATOM 1583 C C . ASP B 1 78 ? 16.734 9.531 3.711 1 94.12 78 ASP B C 1
ATOM 1585 O O . ASP B 1 78 ? 17.672 9.062 4.352 1 94.12 78 ASP B O 1
ATOM 1589 N N . PRO B 1 79 ? 15.57 8.945 3.656 1 94.56 79 PRO B N 1
ATOM 1590 C CA . PRO B 1 79 ? 15.328 7.699 4.387 1 94.56 79 PRO B CA 1
ATOM 1591 C C . PRO B 1 79 ? 16.047 6.504 3.766 1 94.56 79 PRO B C 1
ATOM 1593 O O . PRO B 1 79 ? 16.594 6.613 2.666 1 94.56 79 PRO B O 1
ATOM 1596 N N . ASP B 1 80 ? 16.047 5.297 4.477 1 92.94 80 ASP B N 1
ATOM 1597 C CA . ASP B 1 80 ? 16.625 4.059 3.963 1 92.94 80 ASP B CA 1
ATOM 1598 C C . ASP B 1 80 ? 15.664 3.379 2.98 1 92.94 80 ASP B C 1
ATOM 1600 O O . ASP B 1 80 ? 16.078 2.498 2.221 1 92.94 80 ASP B O 1
ATOM 1604 N N . GLY B 1 81 ? 14.43 3.799 2.998 1 91.75 81 GLY B N 1
ATOM 1605 C CA . GLY B 1 81 ? 13.375 3.238 2.17 1 91.75 81 GLY B CA 1
ATOM 1606 C C . GLY B 1 81 ? 11.992 3.762 2.529 1 91.75 81 GLY B C 1
ATOM 1607 O O . GLY B 1 81 ? 11.867 4.785 3.201 1 91.75 81 GLY B O 1
ATOM 1608 N N . PHE B 1 82 ? 11.023 3.111 1.994 1 93.69 82 PHE B N 1
ATOM 1609 C CA . PHE B 1 82 ? 9.648 3.5 2.268 1 93.69 82 PHE B CA 1
ATOM 1610 C C . PHE B 1 82 ? 8.781 2.273 2.521 1 93.69 82 PHE B C 1
ATOM 1612 O O . PHE B 1 82 ? 9.039 1.198 1.977 1 93.69 82 PHE B O 1
ATOM 1619 N N . SER B 1 83 ? 7.855 2.416 3.363 1 94.81 83 SER B N 1
ATOM 1620 C CA . SER B 1 83 ? 6.691 1.537 3.412 1 94.81 83 SER B CA 1
ATOM 1621 C C . SER B 1 83 ? 5.414 2.291 3.055 1 94.81 83 SER B C 1
ATOM 1623 O O . SER B 1 83 ? 5.152 3.369 3.594 1 94.81 83 SER B O 1
ATOM 1625 N N . VAL B 1 84 ? 4.691 1.742 2.115 1 96.06 84 VAL B N 1
ATOM 1626 C CA . VAL B 1 84 ? 3.4 2.281 1.705 1 96.06 84 VAL B CA 1
ATOM 1627 C C . VAL B 1 84 ? 2.307 1.242 1.942 1 96.06 84 VAL B C 1
ATOM 1629 O O . VAL B 1 84 ? 2.457 0.078 1.564 1 96.06 84 VAL B O 1
ATOM 1632 N N . PHE B 1 85 ? 1.234 1.657 2.658 1 95.19 85 PHE B N 1
ATOM 1633 C CA . PHE B 1 85 ? 0.189 0.657 2.844 1 95.19 85 PHE B CA 1
ATOM 1634 C C . PHE B 1 85 ? -1.166 1.322 3.053 1 95.19 85 PHE B C 1
ATOM 1636 O O . PHE B 1 85 ? -1.236 2.494 3.432 1 95.19 85 PHE B O 1
ATOM 1643 N N . HIS B 1 86 ? -2.168 0.664 2.752 1 94.88 86 HIS B N 1
ATOM 1644 C CA . HIS B 1 86 ? -3.549 1.026 3.053 1 94.88 86 HIS B CA 1
ATOM 1645 C C . HIS B 1 86 ? -4.395 -0.212 3.324 1 94.88 86 HIS B C 1
ATOM 1647 O O . HIS B 1 86 ? -4.098 -1.296 2.818 1 94.88 86 HIS B O 1
ATOM 1653 N N . THR B 1 87 ? -5.309 -0.031 4.215 1 93.06 87 THR B N 1
ATOM 1654 C CA . THR B 1 87 ? -6.234 -1.086 4.617 1 93.06 87 THR B CA 1
ATOM 1655 C C . THR B 1 87 ? -7.68 -0.63 4.445 1 93.06 87 THR B C 1
ATOM 1657 O O . THR B 1 87 ? -7.98 0.56 4.566 1 93.06 87 THR B O 1
ATOM 1660 N N . SER B 1 88 ? -8.492 -1.577 4.105 1 89.5 88 SER B N 1
ATOM 1661 C CA . SER B 1 88 ? -9.906 -1.269 3.916 1 89.5 88 SER B CA 1
ATOM 1662 C C . SER B 1 88 ? -10.789 -2.164 4.777 1 89.5 88 SER B C 1
ATOM 1664 O O . SER B 1 88 ? -10.32 -3.15 5.348 1 89.5 88 SER B O 1
ATOM 1666 N N . GLY B 1 89 ? -12.086 -1.717 4.828 1 85.38 89 GLY B N 1
ATOM 1667 C CA . GLY B 1 89 ? -13.055 -2.52 5.559 1 85.38 89 GLY B CA 1
ATOM 1668 C C . GLY B 1 89 ? -13.055 -2.236 7.051 1 85.38 89 GLY B C 1
ATOM 1669 O O . GLY B 1 89 ? -12.609 -1.177 7.488 1 85.38 89 GLY B O 1
ATOM 1670 N N . PRO B 1 90 ? -13.617 -3.127 7.789 1 82.19 90 PRO B N 1
ATOM 1671 C CA . PRO B 1 90 ? -13.797 -2.9 9.227 1 82.19 90 PRO B CA 1
ATOM 1672 C C . PRO B 1 90 ? -12.484 -2.924 10 1 82.19 90 PRO B C 1
ATOM 1674 O O . PRO B 1 90 ? -12.461 -2.662 11.203 1 82.19 90 PRO B O 1
ATOM 1677 N N . LEU B 1 91 ? -11.43 -3.125 9.281 1 79.75 91 LEU B N 1
ATOM 1678 C CA . LEU B 1 91 ? -10.125 -3.234 9.922 1 79.75 91 LEU B CA 1
ATOM 1679 C C . LEU B 1 91 ? -9.492 -1.857 10.109 1 79.75 91 LEU B C 1
ATOM 1681 O O . LEU B 1 91 ? -8.539 -1.708 10.875 1 79.75 91 LEU B O 1
ATOM 1685 N N . VAL B 1 92 ? -9.68 -0.863 9.297 1 73.25 92 VAL B N 1
ATOM 1686 C CA . VAL B 1 92 ? -9.055 0.454 9.258 1 73.25 92 VAL B CA 1
ATOM 1687 C C . VAL B 1 92 ? -9.383 1.227 10.531 1 73.25 92 VAL B C 1
ATOM 1689 O O . VAL B 1 92 ? -8.602 2.072 10.977 1 73.25 92 VAL B O 1
ATOM 1692 N N . GLY B 1 93 ? -10.281 0.832 11.391 1 72.06 93 GLY B N 1
ATOM 1693 C CA . GLY B 1 93 ? -10.531 1.494 12.664 1 72.06 93 GLY B CA 1
ATOM 1694 C C . GLY B 1 93 ? -11.531 2.631 12.555 1 72.06 93 GLY B C 1
ATOM 1695 O O . GLY B 1 93 ? -12.617 2.459 11.992 1 72.06 93 GLY B O 1
ATOM 1696 N N . ARG B 1 94 ? -11.094 3.961 12.992 1 77.19 94 ARG B N 1
ATOM 1697 C CA . ARG B 1 94 ? -12.031 5.02 13.359 1 77.19 94 ARG B CA 1
ATOM 1698 C C . ARG B 1 94 ? -12.32 5.93 12.172 1 77.19 94 ARG B C 1
ATOM 1700 O O . ARG B 1 94 ? -13.367 6.586 12.125 1 77.19 94 ARG B O 1
ATOM 1707 N N . ILE B 1 95 ? -11.328 6.121 11.25 1 88.56 95 ILE B N 1
ATOM 1708 C CA . ILE B 1 95 ? -11.516 7.055 10.141 1 88.56 95 ILE B CA 1
ATOM 1709 C C . ILE B 1 95 ? -12.039 6.309 8.914 1 88.56 95 ILE B C 1
ATOM 1711 O O . ILE B 1 95 ? -11.352 5.445 8.367 1 88.56 95 ILE B O 1
ATOM 1715 N N . ASP B 1 96 ? -13.25 6.645 8.523 1 89.31 96 ASP B N 1
ATOM 1716 C CA . ASP B 1 96 ? -13.898 5.977 7.402 1 89.31 96 ASP B CA 1
ATOM 1717 C C . ASP B 1 96 ? -13.656 6.734 6.102 1 89.31 96 ASP B C 1
ATOM 1719 O O . ASP B 1 96 ? -14.602 7.09 5.398 1 89.31 96 ASP B O 1
ATOM 1723 N N . HIS B 1 97 ? -12.562 7.199 5.816 1 95.19 97 HIS B N 1
ATOM 1724 C CA . HIS B 1 97 ? -12.094 7.832 4.586 1 95.19 97 HIS B CA 1
ATOM 1725 C C . HIS B 1 97 ? -10.805 7.184 4.09 1 95.19 97 HIS B C 1
ATOM 1727 O O . HIS B 1 97 ? -9.805 7.145 4.812 1 95.19 97 HIS B O 1
ATOM 1733 N N . ALA B 1 98 ? -10.953 6.66 2.875 1 95.38 98 ALA B N 1
ATOM 1734 C CA . ALA B 1 98 ? -9.828 5.926 2.311 1 95.38 98 ALA B CA 1
ATOM 1735 C C . ALA B 1 98 ? -8.547 6.754 2.373 1 95.38 98 ALA B C 1
ATOM 1737 O O . ALA B 1 98 ? -8.555 7.953 2.086 1 95.38 98 ALA B O 1
ATOM 1738 N N . HIS B 1 99 ? -7.453 6.117 2.828 1 96.81 99 HIS B N 1
ATOM 1739 C CA . HIS B 1 99 ? -6.168 6.805 2.932 1 96.81 99 HIS B CA 1
ATOM 1740 C C . HIS B 1 99 ? -5.008 5.828 2.791 1 96.81 99 HIS B C 1
ATOM 1742 O O . HIS B 1 99 ? -5.113 4.668 3.189 1 96.81 99 HIS B O 1
ATOM 1748 N N . VAL B 1 100 ? -3.986 6.348 2.248 1 97 100 VAL B N 1
ATOM 1749 C CA . VAL B 1 100 ? -2.744 5.602 2.076 1 97 100 VAL B CA 1
ATOM 1750 C C . VAL B 1 100 ? -1.672 6.164 3.006 1 97 100 VAL B C 1
ATOM 1752 O O . VAL B 1 100 ? -1.467 7.379 3.064 1 97 100 VAL B O 1
ATOM 1755 N N . HIS B 1 101 ? -1.039 5.258 3.725 1 97.19 101 HIS B N 1
ATOM 1756 C CA . HIS B 1 101 ? 0.088 5.637 4.57 1 97.19 101 HIS B CA 1
ATOM 1757 C C . HIS B 1 101 ? 1.402 5.566 3.801 1 97.19 101 HIS B C 1
ATOM 1759 O O . HIS B 1 101 ? 1.702 4.555 3.164 1 97.19 101 HIS B O 1
ATOM 1765 N N . VAL B 1 102 ? 2.125 6.598 3.822 1 97.19 102 VAL B N 1
ATOM 1766 C CA . VAL B 1 102 ? 3.488 6.645 3.303 1 97.19 102 VAL B CA 1
ATOM 1767 C C . VAL B 1 102 ? 4.473 6.863 4.449 1 97.19 102 VAL B C 1
ATOM 1769 O O . VAL B 1 102 ? 4.461 7.918 5.09 1 97.19 102 VAL B O 1
ATOM 1772 N N . LEU B 1 103 ? 5.312 5.895 4.684 1 96.88 103 LEU B N 1
ATOM 1773 C CA . LEU B 1 103 ? 6.234 5.953 5.812 1 96.88 103 LEU B CA 1
ATOM 1774 C C . LEU B 1 103 ? 7.68 5.941 5.336 1 96.88 103 LEU B C 1
ATOM 1776 O O . LEU B 1 103 ? 8.156 4.934 4.809 1 96.88 103 LEU B O 1
ATOM 1780 N N . PRO B 1 104 ? 8.391 7.086 5.488 1 96.06 104 PRO B N 1
ATOM 1781 C CA . PRO B 1 104 ? 9.852 6.969 5.371 1 96.06 104 PRO B CA 1
ATOM 1782 C C . PRO B 1 104 ? 10.461 6.055 6.43 1 96.06 104 PRO B C 1
ATOM 1784 O O . PRO B 1 104 ? 10.195 6.223 7.621 1 96.06 104 PRO B O 1
ATOM 1787 N N . ARG B 1 105 ? 11.258 5.094 5.988 1 94.88 105 ARG B N 1
ATOM 1788 C CA . ARG B 1 105 ? 11.703 4.051 6.906 1 94.88 105 ARG B CA 1
ATOM 1789 C C . ARG B 1 105 ? 13.195 4.176 7.195 1 94.88 105 ARG B C 1
ATOM 1791 O O . ARG B 1 105 ? 13.953 4.664 6.355 1 94.88 105 ARG B O 1
ATOM 1798 N N . SER B 1 106 ? 13.523 3.754 8.375 1 91.5 106 SER B N 1
ATOM 1799 C CA . SER B 1 106 ? 14.906 3.568 8.789 1 91.5 106 SER B CA 1
ATOM 1800 C C . SER B 1 106 ? 15.102 2.217 9.469 1 91.5 106 SER B C 1
ATOM 1802 O O . SER B 1 106 ? 14.133 1.575 9.883 1 91.5 106 SER B O 1
ATOM 1804 N N . GLY B 1 107 ? 16.281 1.656 9.445 1 82.81 107 GLY B N 1
ATOM 1805 C CA . GLY B 1 107 ? 16.562 0.341 9.992 1 82.81 107 GLY B CA 1
ATOM 1806 C C . GLY B 1 107 ? 16.062 0.171 11.414 1 82.81 107 GLY B C 1
ATOM 1807 O O . GLY B 1 107 ? 15.766 -0.945 11.844 1 82.81 107 GLY B O 1
ATOM 1808 N N . ASP B 1 108 ? 15.93 1.198 12.227 1 85.19 108 ASP B N 1
ATOM 1809 C CA . ASP B 1 108 ? 15.57 1.084 13.633 1 85.19 108 ASP B CA 1
ATOM 1810 C C . ASP B 1 108 ? 14.32 1.911 13.945 1 85.19 108 ASP B C 1
ATOM 1812 O O . ASP B 1 108 ? 14.227 2.514 15.016 1 85.19 108 ASP B O 1
ATOM 1816 N N . ASP B 1 109 ? 13.359 1.851 13.109 1 90.19 109 ASP B N 1
ATOM 1817 C CA . ASP B 1 109 ? 12.227 2.758 13.297 1 90.19 109 ASP B CA 1
ATOM 1818 C C . ASP B 1 109 ? 11.125 2.098 14.117 1 90.19 109 ASP B C 1
ATOM 1820 O O . ASP B 1 109 ? 10.094 2.717 14.398 1 90.19 109 ASP B O 1
ATOM 1824 N N . GLY B 1 110 ? 11.25 0.844 14.516 1 89.06 110 GLY B N 1
ATOM 1825 C CA . GLY B 1 110 ? 10.32 0.174 15.414 1 89.06 110 GLY B CA 1
ATOM 1826 C C . GLY B 1 110 ? 9.055 -0.28 14.727 1 89.06 110 GLY B C 1
ATOM 1827 O O . GLY B 1 110 ? 8.125 -0.771 15.375 1 89.06 110 GLY B O 1
ATOM 1828 N N . ILE B 1 111 ? 8.914 -0.045 13.484 1 89.56 111 ILE B N 1
ATOM 1829 C CA . ILE B 1 111 ? 7.75 -0.514 12.742 1 89.56 111 ILE B CA 1
ATOM 1830 C C . ILE B 1 111 ? 7.879 -2.012 12.469 1 89.56 111 ILE B C 1
ATOM 1832 O O . ILE B 1 111 ? 8.938 -2.479 12.031 1 89.56 111 ILE B O 1
ATOM 1836 N N . SER B 1 112 ? 6.828 -2.68 12.75 1 87.25 112 SER B N 1
ATOM 1837 C CA . SER B 1 112 ? 6.855 -4.125 12.539 1 87.25 112 SER B CA 1
ATOM 1838 C C . SER B 1 112 ? 5.598 -4.602 11.828 1 87.25 112 SER B C 1
ATOM 1840 O O . SER B 1 112 ? 4.5 -4.098 12.086 1 87.25 112 SER B O 1
ATOM 1842 N N . LEU B 1 113 ? 5.73 -5.492 10.922 1 85.38 113 LEU B N 1
ATOM 1843 C CA . LEU B 1 113 ? 4.668 -6.23 10.25 1 85.38 113 LEU B CA 1
ATOM 1844 C C . LEU B 1 113 ? 4.871 -7.734 10.414 1 85.38 113 LEU B C 1
ATOM 1846 O O . LEU B 1 113 ? 5.945 -8.258 10.109 1 85.38 113 LEU B O 1
ATOM 1850 N N . SER B 1 114 ? 3.904 -8.289 10.992 1 86.56 114 SER B N 1
ATOM 1851 C CA . SER B 1 114 ? 3.967 -9.734 11.172 1 86.56 114 SER B CA 1
ATOM 1852 C C . SER B 1 114 ? 2.969 -10.453 10.273 1 86.56 114 SER B C 1
ATOM 1854 O O . SER B 1 114 ? 1.765 -10.203 10.344 1 86.56 114 SER B O 1
ATOM 1856 N N . LEU B 1 115 ? 3.475 -11.22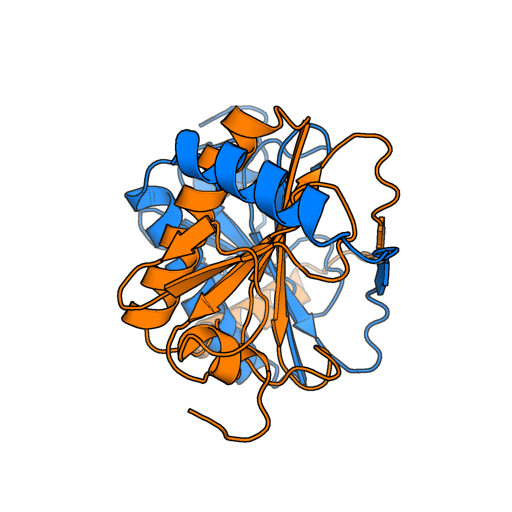7 9.375 1 88.94 115 LEU B N 1
ATOM 1857 C CA . LEU B 1 115 ? 2.727 -12.078 8.461 1 88.94 115 LEU B CA 1
ATOM 1858 C C . LEU B 1 115 ? 3.18 -13.531 8.586 1 88.94 115 LEU B C 1
ATOM 1860 O O . LEU B 1 115 ? 4.254 -13.898 8.109 1 88.94 115 LEU B O 1
ATOM 1864 N N . GLU B 1 116 ? 2.465 -14.266 9.406 1 87.62 116 GLU B N 1
ATOM 1865 C CA . GLU B 1 116 ? 2.816 -15.68 9.406 1 87.62 116 GLU B CA 1
ATOM 1866 C C . GLU B 1 116 ? 2.57 -16.312 8.031 1 87.62 116 GLU B C 1
ATOM 1868 O O . GLU B 1 116 ? 1.481 -16.172 7.473 1 87.62 116 GLU B O 1
ATOM 1873 N N . ARG B 1 117 ? 3.611 -16.969 7.543 1 91.5 117 ARG B N 1
ATOM 1874 C CA . ARG B 1 117 ? 3.557 -17.516 6.191 1 91.5 117 ARG B CA 1
ATOM 1875 C C . ARG B 1 117 ? 3.6 -19.031 6.215 1 91.5 117 ARG B C 1
ATOM 1877 O O . ARG B 1 117 ? 4.215 -19.625 7.102 1 91.5 117 ARG B O 1
ATOM 1884 N N . ASP B 1 118 ? 2.834 -19.562 5.238 1 90.5 118 ASP B N 1
ATOM 1885 C CA . ASP B 1 118 ? 2.855 -21 5.027 1 90.5 118 ASP B CA 1
ATOM 1886 C C . ASP B 1 118 ? 2.912 -21.344 3.539 1 90.5 118 ASP B C 1
ATOM 1888 O O . ASP B 1 118 ? 2.51 -20.531 2.699 1 90.5 118 ASP B O 1
ATOM 1892 N N . SER B 1 119 ? 3.34 -22.562 3.227 1 94.06 119 SER B N 1
ATOM 1893 C CA . SER B 1 119 ? 3.461 -22.984 1.832 1 94.06 119 SER B CA 1
ATOM 1894 C C . SER B 1 119 ? 2.092 -23.172 1.19 1 94.06 119 SER B C 1
ATOM 1896 O O . SER B 1 119 ? 1.177 -23.703 1.82 1 94.06 119 SER B O 1
ATOM 1898 N N . LEU B 1 120 ? 1.999 -22.781 -0.043 1 94.38 120 LEU B N 1
ATOM 1899 C CA . LEU B 1 120 ? 0.794 -23 -0.836 1 94.38 120 LEU B CA 1
ATOM 1900 C C . LEU B 1 120 ? 0.945 -24.219 -1.732 1 94.38 120 LEU B C 1
ATOM 1902 O O . LEU B 1 120 ? 1.768 -24.219 -2.65 1 94.38 120 LEU B O 1
ATOM 1906 N N . GLU B 1 121 ? 0.182 -25.234 -1.429 1 94.12 121 GLU B N 1
ATOM 1907 C CA . GLU B 1 121 ? 0.234 -26.453 -2.25 1 94.12 121 GLU B CA 1
ATOM 1908 C C . GLU B 1 121 ? -0.112 -26.141 -3.703 1 94.12 121 GLU B C 1
ATOM 1910 O O . GLU B 1 121 ? -1.026 -25.359 -3.979 1 94.12 121 GLU B O 1
ATOM 1915 N N . ALA B 1 122 ? 0.58 -26.812 -4.602 1 93.75 122 ALA B N 1
ATOM 1916 C CA . ALA B 1 122 ? 0.49 -26.516 -6.031 1 93.75 122 ALA B CA 1
ATOM 1917 C C . ALA B 1 122 ? -0.939 -26.688 -6.535 1 93.75 122 ALA B C 1
ATOM 1919 O O . ALA B 1 122 ? -1.442 -25.844 -7.293 1 93.75 122 ALA B O 1
ATOM 1920 N N . GLU B 1 123 ? -1.523 -27.734 -6.137 1 93.81 123 GLU B N 1
ATOM 1921 C CA . GLU B 1 123 ? -2.881 -28 -6.602 1 93.81 123 GLU B CA 1
ATOM 1922 C C . GLU B 1 123 ? -3.854 -26.938 -6.09 1 93.81 123 GLU B C 1
ATOM 1924 O O . GLU B 1 123 ? -4.699 -26.453 -6.844 1 93.81 123 GLU B O 1
ATOM 1929 N N . ARG B 1 124 ? -3.721 -26.641 -4.84 1 95.25 124 ARG B N 1
ATOM 1930 C CA . ARG B 1 124 ? -4.57 -25.609 -4.266 1 95.25 124 ARG B CA 1
ATOM 1931 C C . ARG B 1 124 ? -4.312 -24.25 -4.93 1 95.25 124 ARG B C 1
ATOM 1933 O O . ARG B 1 124 ? -5.242 -23.484 -5.18 1 95.25 124 ARG B O 1
ATOM 1940 N N . ALA B 1 125 ? -3.107 -23.969 -5.223 1 95.62 125 ALA B N 1
ATOM 1941 C CA . ALA B 1 125 ? -2.723 -22.734 -5.887 1 95.62 125 ALA B CA 1
ATOM 1942 C C . ALA B 1 125 ? -3.42 -22.594 -7.238 1 95.62 125 ALA B C 1
ATOM 1944 O O . ALA B 1 125 ? -3.984 -21.547 -7.547 1 95.62 125 ALA B O 1
ATOM 1945 N N . GLU B 1 126 ? -3.432 -23.609 -7.949 1 95.19 126 GLU B N 1
ATOM 1946 C CA . GLU B 1 126 ? -4.008 -23.562 -9.289 1 95.19 126 GLU B CA 1
ATOM 1947 C C . GLU B 1 126 ? -5.527 -23.438 -9.227 1 95.19 126 GLU B C 1
ATOM 1949 O O . GLU B 1 126 ? -6.133 -22.719 -10.031 1 95.19 126 GLU B O 1
ATOM 1954 N N . THR B 1 127 ? -6.07 -24.172 -8.305 1 96.62 127 THR B N 1
ATOM 1955 C CA . THR B 1 127 ? -7.52 -24.094 -8.141 1 96.62 127 THR B CA 1
ATOM 1956 C C . THR B 1 127 ? -7.934 -22.672 -7.75 1 96.62 127 THR B C 1
ATOM 1958 O O . THR B 1 127 ? -8.883 -22.125 -8.312 1 96.62 127 THR B O 1
ATOM 1961 N N . LEU B 1 128 ? -7.246 -22.172 -6.832 1 96.31 128 LEU B N 1
ATOM 1962 C CA . LEU B 1 128 ? -7.535 -20.812 -6.379 1 96.31 128 LEU B CA 1
ATOM 1963 C C . LEU B 1 128 ? -7.289 -19.797 -7.492 1 96.31 128 LEU B C 1
ATOM 1965 O O . LEU B 1 128 ? -8.094 -18.891 -7.707 1 96.31 128 LEU B O 1
ATOM 1969 N N . ALA B 1 129 ? -6.223 -19.938 -8.211 1 97.44 129 ALA B N 1
ATOM 1970 C CA . ALA B 1 129 ? -5.898 -19.031 -9.32 1 97.44 129 ALA B CA 1
ATOM 1971 C C . ALA B 1 129 ? -6.988 -19.078 -10.391 1 97.44 129 ALA B C 1
ATOM 1973 O O . ALA B 1 129 ? -7.371 -18.031 -10.922 1 97.44 129 ALA B O 1
ATOM 1974 N N . GLU B 1 130 ? -7.395 -20.234 -10.703 1 96.56 130 GLU B N 1
ATOM 1975 C CA . GLU B 1 130 ? -8.461 -20.375 -11.688 1 96.56 130 GLU B CA 1
ATOM 1976 C C . GLU B 1 130 ? -9.734 -19.656 -11.234 1 96.56 130 GLU B C 1
ATOM 1978 O O . GLU B 1 130 ? -10.414 -19.016 -12.031 1 96.56 130 GLU B O 1
ATOM 1983 N N . ARG B 1 131 ? -10.047 -19.875 -9.969 1 96.75 131 ARG B N 1
ATOM 1984 C CA . ARG B 1 131 ? -11.219 -19.203 -9.414 1 96.75 131 ARG B CA 1
ATOM 1985 C C . ARG B 1 131 ? -11.086 -17.688 -9.531 1 96.75 131 ARG B C 1
ATOM 1987 O O . ARG B 1 131 ? -12.039 -17 -9.914 1 96.75 131 ARG B O 1
ATOM 1994 N N . ILE B 1 132 ? -9.961 -17.156 -9.281 1 95.81 132 ILE B N 1
ATOM 1995 C CA . ILE B 1 132 ? -9.711 -15.719 -9.344 1 95.81 132 ILE B CA 1
ATOM 1996 C C . ILE B 1 132 ? -9.773 -15.25 -10.797 1 95.81 132 ILE B C 1
ATOM 1998 O O . ILE B 1 132 ? -10.414 -14.234 -11.102 1 95.81 132 ILE B O 1
ATOM 2002 N N . ARG B 1 133 ? -9.188 -16.016 -11.68 1 95.81 133 ARG B N 1
ATOM 2003 C CA . ARG B 1 133 ? -9.18 -15.656 -13.094 1 95.81 133 ARG B CA 1
ATOM 2004 C C . ARG B 1 133 ? -10.602 -15.633 -13.656 1 95.81 133 ARG B C 1
ATOM 2006 O O . ARG B 1 133 ? -10.914 -14.82 -14.539 1 95.81 133 ARG B O 1
ATOM 2013 N N . SER B 1 134 ? -11.359 -16.5 -13.195 1 94.19 134 SER B N 1
ATOM 2014 C CA . SER B 1 134 ? -12.727 -16.625 -13.695 1 94.19 134 SER B CA 1
ATOM 2015 C C . SER B 1 134 ? -13.57 -15.422 -13.289 1 94.19 134 SER B C 1
ATOM 2017 O O . SER B 1 134 ? -14.656 -15.203 -13.836 1 94.19 134 SER B O 1
ATOM 2019 N N . ASN B 1 135 ? -13.094 -14.68 -12.398 1 87.06 135 ASN B N 1
ATOM 2020 C CA . ASN B 1 135 ? -13.805 -13.5 -11.914 1 87.06 135 ASN B CA 1
ATOM 2021 C C . ASN B 1 135 ? -13.125 -12.211 -12.375 1 87.06 135 ASN B C 1
ATOM 2023 O O . ASN B 1 135 ? -13.414 -11.133 -11.859 1 87.06 135 ASN B O 1
ATOM 2027 N N . SER B 1 136 ? -12.031 -12.312 -13.18 1 79 136 SER B N 1
ATOM 2028 C CA . SER B 1 136 ? -11.297 -11.148 -13.672 1 79 136 SER B CA 1
ATOM 2029 C C . SER B 1 136 ? -11.938 -10.586 -14.938 1 79 136 SER B C 1
ATOM 2031 O O . SER B 1 136 ? -12.555 -11.328 -15.711 1 79 136 SER B O 1
#

Sequence (272 aa):
MEADCPFCEIVAGGGDAAEVYRTDEAVAFLDASPAVDGHTLVIPTSHREEITTAPVPTRQAVFDAVGHVSDALEQALDPDGFSVFHTSGPLVGRIDHAHVHVLPRSGDDGISLSLERDSLEAERAETLAERIRSNSMEADCPFCEIVAGGGDAAEVYRTDEAVAFLDASPAVDGHTLVIPTSHREEITTAPVPTRQAVFDAVGHVSDALEQALDPDGFSVFHTSGPLVGRIDHAHVHVLPRSGDDGISLSLERDSLEAERAETLAERIRSNS

Nearest PDB structures (foldseek):
  3imi-assembly2_C  TM=9.024E-01  e=1.670E-12  Bacillus anthracis str. 'Ames Ancestor'
  3l7x-assembly1_A-2  TM=9.384E-01  e=1.226E-11  Streptococcus mutans UA159
  1y23-assembly3_E  TM=9.349E-01  e=1.152E-11  Bacillus subtilis
  3lb5-assembly2_C  TM=7.614E-01  e=7.489E-10  Bartonella henselae
  2fit-assembly1_A-2  TM=7.555E-01  e=1.693E-07  Homo sapiens

Radius of gyration: 18.13 Å; Cα contacts (8 Å, |Δi|>4): 550; chains: 2; bounding box: 39×52×40 Å

pLDDT: mean 92.7, std 5.41, range [71.88, 98.31]

Secondary structure (DSSP, 8-state):
--TT-HHHHHHTT-S---EEEE-SSEEEEE-SS-SSTT-EEEEESS--S-STTS-HHHHHHHHHHHHHHHHHHHHHH--SEEEEEEE-GGGS-S--S--EEEEEE-TTS--EEE-------HHHHHHHHHHHHTT-/--TT-HHHHHHTT-S---EEEE-SSEEEEE-SS-SSTT-EEEEESS--S-STTS-HHHHHHHHHHHHHHHHHHHHHH--SEEEEEEE-GGGS-S--S--EEEEEE-TTS--EEE-------HHHHHHHHHHHHTT-